Protein AF-0000000087426759 (afdb_homodimer)

Organism: Persicimonas caeni (NCBI:txid2292766)

Foldseek 3Di:
DVVVVVVVVVVVVVVVCLVCLLLVLLCVLLVLLVCLLDPVSLVQCLLLQCQDPVRNCVVVVDPSSGVSNVSSVLSNLLSVLSNLLVCCLVPLVSLVSNLVSLVVLLVVLVSLLSSLVRPQQFDVVVPGPPHGDVPPGVVSVCSVVSNVSSVVSNVSSVVSND/DVVVVVVVVVVVVVVVCLVCLLLVLLCVLLVLLVCLLDPVSLVQCLQLQCQDPVRNCVVVVDPSSGVSNVSSVLSNLLSVLSNLLVCLLVPLVSLVSNLVSLVVLLVVLVSLLSSLVRPQQFDVVVPGPPHGDVPPGVVSVCSVVSNVSSVVSNVSSVVSND

pLDDT: mean 93.49, std 9.06, range [39.78, 98.88]

Secondary structure (DSSP, 8-state):
-HHHHHHHHHHHHHHHHHHHHHHHHHHHHHHHHHHTTSHHHHHHHHHHHHT-TTTGGGGGTS-HHHHHHHHHHHHHHHHHHHHHGGGTTT-HHHHHHHHHHHHHHHHHHHHHHHHHHHS--B-GGGTSTTPBPIIIIIHHHTHHHHHHHHHHHHHHHHHHT-/-HHHHHHHHHHHHHHHHHHHHHHHHHHHHHHHHHHTTSHHHHHHHHHHHHT-TTTGGGGGTS-HHHHHHHHHHHHHHHHHHHHHGGGTTT-HHHHHHHHHHHHHHHHHHHHHHHHHHHS--B-GGGTSTTPBPIIIIIHHHTHHHHHHHHHHHHHHHHHHT-

Structure (mmCIF, N/CA/C/O backbone):
data_AF-0000000087426759-model_v1
#
loop_
_entity.id
_entity.type
_entity.pdbx_description
1 polymer 'DUF417 family protein'
#
loop_
_atom_site.group_PDB
_atom_site.id
_atom_site.type_symbol
_atom_site.label_atom_id
_atom_site.label_alt_id
_atom_site.label_comp_id
_atom_site.label_asym_id
_atom_site.label_entity_id
_atom_site.label_seq_id
_atom_site.pdbx_PDB_ins_code
_atom_site.Cartn_x
_atom_site.Cartn_y
_atom_site.Cartn_z
_atom_site.occupancy
_atom_site.B_iso_or_equiv
_atom_site.auth_seq_id
_atom_site.auth_comp_id
_atom_site.auth_asym_id
_atom_site.auth_atom_id
_atom_site.pdbx_PDB_model_num
ATOM 1 N N . MET A 1 1 ? -20.516 15.25 25.547 1 39.78 1 MET A N 1
ATOM 2 C CA . MET A 1 1 ? -19.781 14.023 25.859 1 39.78 1 MET A CA 1
ATOM 3 C C . MET A 1 1 ? -19.406 13.281 24.578 1 39.78 1 MET A C 1
ATOM 5 O O . MET A 1 1 ? -18.266 12.836 24.422 1 39.78 1 MET A O 1
ATOM 9 N N . ALA A 1 2 ? -20.406 13.281 23.688 1 51.09 2 ALA A N 1
ATOM 10 C CA . ALA A 1 2 ? -20.297 12.625 22.391 1 51.09 2 ALA A CA 1
ATOM 11 C C . ALA A 1 2 ? -19.25 13.328 21.516 1 51.09 2 ALA A C 1
ATOM 13 O O . ALA A 1 2 ? -18.453 12.664 20.844 1 51.09 2 ALA A O 1
ATOM 14 N N . LEU A 1 3 ? -19.25 14.711 21.609 1 49.38 3 LEU A N 1
ATOM 15 C CA . LEU A 1 3 ? -18.344 15.547 20.844 1 49.38 3 LEU A CA 1
ATOM 16 C C . LEU A 1 3 ? -16.906 15.359 21.312 1 49.38 3 LEU A C 1
ATOM 18 O O . LEU A 1 3 ? -15.977 15.281 20.5 1 49.38 3 LEU A O 1
ATOM 22 N N . LEU A 1 4 ? -16.703 15.43 22.688 1 52.53 4 LEU A N 1
ATOM 23 C CA . LEU A 1 4 ? -15.391 15.227 23.297 1 52.53 4 LEU A CA 1
ATOM 24 C C . LEU A 1 4 ? -14.789 13.891 22.859 1 52.53 4 LEU A C 1
ATOM 26 O O . LEU A 1 4 ? -13.586 13.797 22.625 1 52.53 4 LEU A O 1
ATOM 30 N N . ASN A 1 5 ? -15.711 13.039 22.562 1 73.38 5 ASN A N 1
ATOM 31 C CA . ASN A 1 5 ? -15.312 11.688 22.172 1 73.38 5 ASN A CA 1
ATOM 32 C C . ASN A 1 5 ? -14.844 11.641 20.719 1 73.38 5 ASN A C 1
ATOM 34 O O . ASN A 1 5 ? -13.852 10.977 20.406 1 73.38 5 ASN A O 1
ATOM 38 N N . TYR A 1 6 ? -15.305 12.766 20.078 1 78.69 6 TYR A N 1
ATOM 39 C CA . TYR A 1 6 ? -14.961 12.805 18.672 1 78.69 6 TYR A CA 1
ATOM 40 C C . TYR A 1 6 ? -13.578 13.406 18.469 1 78.69 6 TYR A C 1
ATOM 42 O O . TYR A 1 6 ? -12.789 12.906 17.656 1 78.69 6 TYR A O 1
ATOM 50 N N . HIS A 1 7 ? -13.281 14.461 19.297 1 85.44 7 HIS A N 1
ATOM 51 C CA . HIS A 1 7 ? -11.992 15.141 19.172 1 85.44 7 HIS A CA 1
ATOM 52 C C . HIS A 1 7 ? -10.852 14.25 19.641 1 85.44 7 HIS A C 1
ATOM 54 O O . HIS A 1 7 ? -9.789 14.219 19.031 1 85.44 7 HIS A O 1
ATOM 60 N N . THR A 1 8 ? -11.133 13.547 20.719 1 90.56 8 THR A N 1
ATOM 61 C CA . THR A 1 8 ? -10.117 12.641 21.25 1 90.56 8 THR A CA 1
ATOM 62 C C . THR A 1 8 ? -9.867 11.484 20.281 1 90.56 8 THR A C 1
ATOM 64 O O . THR A 1 8 ? -8.719 11.102 20.047 1 90.56 8 THR A O 1
ATOM 67 N N . LEU A 1 9 ? -10.953 10.945 19.75 1 91.31 9 LEU A N 1
ATOM 68 C CA . LEU A 1 9 ? -10.844 9.852 18.781 1 91.31 9 LEU A CA 1
ATOM 69 C C . LEU A 1 9 ? -10.062 10.305 17.547 1 91.31 9 LEU A C 1
ATOM 71 O O . LEU A 1 9 ? -9.172 9.594 17.078 1 91.31 9 LEU A O 1
ATOM 75 N N . ARG A 1 10 ? -10.352 11.469 17.078 1 92.25 10 ARG A N 1
ATOM 76 C CA . ARG A 1 10 ? -9.672 11.992 15.898 1 92.25 10 ARG A CA 1
ATOM 77 C C . ARG A 1 10 ? -8.18 12.172 16.172 1 92.25 10 ARG A C 1
ATOM 79 O O . ARG A 1 10 ? -7.348 11.812 15.336 1 92.25 10 ARG A O 1
ATOM 86 N N . ARG A 1 11 ? -7.875 12.734 17.344 1 93.38 11 ARG A N 1
ATOM 87 C CA . ARG A 1 11 ? -6.477 12.953 17.703 1 93.38 11 ARG A CA 1
ATOM 88 C C . ARG A 1 11 ? -5.711 11.633 17.75 1 93.38 11 ARG A C 1
ATOM 90 O O . ARG A 1 11 ? -4.582 11.547 17.266 1 93.38 11 ARG A O 1
ATOM 97 N N . ARG A 1 12 ? -6.352 10.688 18.328 1 95.06 12 ARG A N 1
ATOM 98 C CA . ARG A 1 12 ? -5.727 9.375 18.406 1 95.06 12 ARG A CA 1
ATOM 99 C C . ARG A 1 12 ? -5.52 8.773 17.031 1 95.06 12 ARG A C 1
ATOM 101 O O . ARG A 1 12 ? -4.488 8.156 16.766 1 95.06 12 ARG A O 1
ATOM 108 N N . LEU A 1 13 ? -6.488 8.953 16.125 1 96.38 13 LEU A N 1
ATOM 109 C CA . LEU A 1 13 ? -6.398 8.438 14.766 1 96.38 13 LEU A CA 1
ATOM 110 C C . LEU A 1 13 ? -5.285 9.141 14 1 96.38 13 LEU A C 1
ATOM 112 O O . LEU A 1 13 ? -4.547 8.5 13.242 1 96.38 13 LEU A O 1
ATOM 116 N N . VAL A 1 14 ? -5.156 10.398 14.258 1 94.38 14 VAL A N 1
ATOM 117 C CA . VAL A 1 14 ? -4.125 11.172 13.578 1 94.38 14 VAL A CA 1
ATOM 118 C C . VAL A 1 14 ? -2.742 10.688 14 1 94.38 14 VAL A C 1
ATOM 120 O O . VAL A 1 14 ? -1.881 10.43 13.156 1 94.38 14 VAL A O 1
ATOM 123 N N . VAL A 1 15 ? -2.568 10.492 15.281 1 94.88 15 VAL A N 1
ATOM 124 C CA . VAL A 1 15 ? -1.279 10.062 15.805 1 94.88 15 VAL A CA 1
ATOM 125 C C . VAL A 1 15 ? -0.97 8.648 15.305 1 94.88 15 VAL A C 1
ATOM 127 O O . VAL A 1 15 ? 0.134 8.383 14.82 1 94.88 15 VAL A O 1
ATOM 130 N N . ALA A 1 16 ? -1.944 7.801 15.336 1 97.31 16 ALA A N 1
ATOM 131 C CA . ALA A 1 16 ? -1.766 6.426 14.867 1 97.31 16 ALA A CA 1
ATOM 132 C C . ALA A 1 16 ? -1.438 6.391 13.383 1 97.31 16 ALA A C 1
ATOM 134 O O . ALA A 1 16 ? -0.562 5.637 12.945 1 97.31 16 ALA A O 1
ATOM 135 N N . SER A 1 17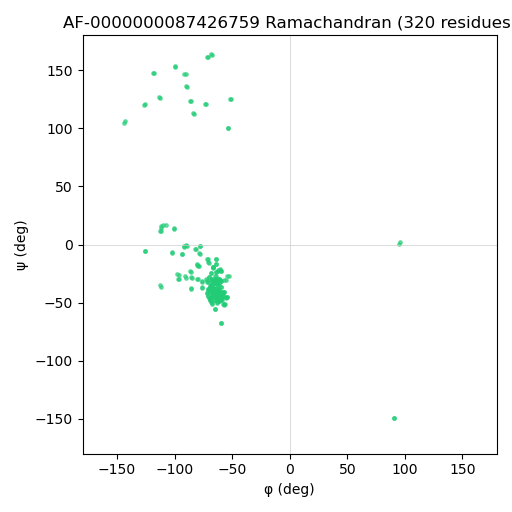 ? -2.174 7.195 12.609 1 97.12 17 SER A N 1
ATOM 136 C CA . SER A 1 17 ? -1.937 7.199 11.172 1 97.12 17 SER A CA 1
ATOM 137 C C . SER A 1 17 ? -0.522 7.668 10.852 1 97.12 17 SER A C 1
ATOM 139 O O . SER A 1 17 ? 0.134 7.109 9.969 1 97.12 17 SER A O 1
ATOM 141 N N . LYS A 1 18 ? -0.032 8.672 11.594 1 94.94 18 LYS A N 1
ATOM 142 C CA . LYS A 1 18 ? 1.315 9.188 11.367 1 94.94 18 LYS A CA 1
ATOM 143 C C . LYS A 1 18 ? 2.365 8.102 11.609 1 94.94 18 LYS A C 1
ATOM 145 O O . LYS A 1 18 ? 3.266 7.91 10.797 1 94.94 18 LYS A O 1
ATOM 150 N N . VAL A 1 19 ? 2.209 7.391 12.688 1 97.25 19 VAL A N 1
ATOM 151 C CA . VAL A 1 19 ? 3.176 6.371 13.086 1 97.25 19 VAL A CA 1
ATOM 152 C C . VAL A 1 19 ? 3.109 5.191 12.109 1 97.25 19 VAL A C 1
ATOM 154 O O . VAL A 1 19 ? 4.137 4.75 11.594 1 97.25 19 VAL A O 1
ATOM 157 N N . VAL A 1 20 ? 1.936 4.754 11.797 1 98.44 20 VAL A N 1
ATOM 158 C CA . VAL A 1 20 ? 1.755 3.564 10.969 1 98.44 20 VAL A CA 1
ATOM 159 C C . VAL A 1 20 ? 2.186 3.865 9.531 1 98.44 20 VAL A C 1
ATOM 161 O O . VAL A 1 20 ? 2.824 3.033 8.883 1 98.44 20 VAL A O 1
ATOM 164 N N . MET A 1 21 ? 1.905 5.023 9.062 1 97.81 21 MET A N 1
ATOM 165 C CA . MET A 1 21 ? 2.273 5.359 7.691 1 97.81 21 MET A CA 1
ATOM 166 C C . MET A 1 21 ? 3.785 5.5 7.551 1 97.81 21 MET A C 1
ATOM 168 O O . MET A 1 21 ? 4.383 4.949 6.625 1 97.81 21 MET A O 1
ATOM 172 N N . ARG A 1 22 ? 4.387 6.234 8.516 1 97.81 22 ARG A N 1
ATOM 173 C CA . ARG A 1 22 ? 5.824 6.469 8.398 1 97.81 22 ARG A CA 1
ATOM 174 C C . ARG A 1 22 ? 6.605 5.172 8.586 1 97.81 22 ARG A C 1
ATOM 176 O O . ARG A 1 22 ? 7.426 4.812 7.738 1 97.81 22 ARG A O 1
ATOM 183 N N . PHE A 1 23 ? 6.34 4.449 9.609 1 98.62 23 PHE A N 1
ATOM 184 C CA . PHE A 1 23 ? 7.129 3.258 9.898 1 98.62 23 PHE A CA 1
ATOM 185 C C . PHE A 1 23 ? 6.676 2.086 9.039 1 98.62 23 PHE A C 1
ATOM 187 O O . PHE A 1 23 ? 7.469 1.189 8.734 1 98.62 23 PHE A O 1
ATOM 194 N N . GLY A 1 24 ? 5.348 2.09 8.68 1 98.81 24 GLY A N 1
ATOM 195 C CA . GLY A 1 24 ? 4.914 1.1 7.707 1 98.81 24 GLY A CA 1
ATOM 196 C C . GLY A 1 24 ? 5.602 1.244 6.363 1 98.81 24 GLY A C 1
ATOM 197 O O . GLY A 1 24 ? 6.055 0.255 5.781 1 98.81 24 GLY A O 1
ATOM 198 N N . LEU A 1 25 ? 5.641 2.467 5.887 1 98.81 25 LEU A N 1
ATOM 199 C CA . LEU A 1 25 ? 6.316 2.742 4.625 1 98.81 25 LEU A CA 1
ATOM 200 C C . LEU A 1 25 ? 7.793 2.365 4.703 1 98.81 25 LEU A C 1
ATOM 202 O O . LEU A 1 25 ? 8.32 1.716 3.797 1 98.81 25 LEU A O 1
ATOM 206 N N . ALA A 1 26 ? 8.43 2.752 5.789 1 98.88 26 ALA A N 1
ATOM 207 C CA . ALA A 1 26 ? 9.836 2.402 5.992 1 98.88 26 ALA A CA 1
ATOM 208 C C . ALA A 1 26 ? 10.031 0.89 6.02 1 98.88 26 ALA A C 1
ATOM 210 O O . ALA A 1 26 ? 10.938 0.361 5.379 1 98.88 26 ALA A O 1
ATOM 211 N N . LEU A 1 27 ? 9.172 0.228 6.715 1 98.75 27 LEU A N 1
ATOM 212 C CA . LEU A 1 27 ? 9.258 -1.223 6.84 1 98.75 27 LEU A CA 1
ATOM 213 C C . LEU A 1 27 ? 9.125 -1.896 5.48 1 98.75 27 LEU A C 1
ATOM 215 O O . LEU A 1 27 ? 9.906 -2.785 5.141 1 98.75 27 LEU A O 1
ATOM 219 N N . VAL A 1 28 ? 8.125 -1.488 4.703 1 98.81 28 VAL A N 1
ATOM 220 C CA . VAL A 1 28 ? 7.879 -2.062 3.383 1 98.81 28 VAL A CA 1
ATOM 221 C C . VAL A 1 28 ? 9.102 -1.861 2.494 1 98.81 28 VAL A C 1
ATOM 223 O O . VAL A 1 28 ? 9.578 -2.803 1.851 1 98.81 28 VAL A O 1
ATOM 226 N N . LEU A 1 29 ? 9.625 -0.679 2.527 1 98.88 29 LEU A N 1
ATOM 227 C CA . LEU A 1 29 ? 10.758 -0.352 1.671 1 98.88 29 LEU A CA 1
ATOM 228 C C . LEU A 1 29 ? 11.992 -1.142 2.082 1 98.88 29 LEU A C 1
ATOM 230 O O . LEU A 1 29 ? 12.68 -1.714 1.234 1 98.88 29 LEU A O 1
ATOM 234 N N . ILE A 1 30 ? 12.258 -1.241 3.355 1 98.81 30 ILE A N 1
ATOM 235 C CA . ILE A 1 30 ? 13.469 -1.891 3.85 1 98.81 30 ILE A CA 1
ATOM 236 C C . ILE A 1 30 ? 13.375 -3.398 3.629 1 98.81 30 ILE A C 1
ATOM 238 O O . ILE A 1 30 ? 14.32 -4.023 3.143 1 98.81 30 ILE A O 1
ATOM 242 N N . TRP A 1 31 ? 12.234 -3.963 3.941 1 98.69 31 TRP A N 1
ATOM 243 C CA . TRP A 1 31 ? 12.078 -5.41 3.848 1 98.69 31 TRP A CA 1
ATOM 244 C C . TRP A 1 31 ? 12.086 -5.867 2.393 1 98.69 31 TRP A C 1
ATOM 246 O O . TRP A 1 31 ? 12.812 -6.801 2.033 1 98.69 31 TRP A O 1
ATOM 256 N N . ILE A 1 32 ? 11.336 -5.227 1.535 1 98.38 32 ILE A N 1
ATOM 257 C CA . ILE A 1 32 ? 11.305 -5.598 0.125 1 98.38 32 ILE A CA 1
ATOM 258 C C . ILE A 1 32 ? 12.648 -5.27 -0.522 1 98.38 32 ILE A C 1
ATOM 260 O O . ILE A 1 32 ? 13.125 -6.008 -1.39 1 98.38 32 ILE A O 1
ATOM 264 N N . GLY A 1 33 ? 13.258 -4.172 -0.069 1 98.62 33 GLY A N 1
ATOM 265 C CA . GLY A 1 33 ? 14.594 -3.865 -0.539 1 98.62 33 GLY A CA 1
ATOM 266 C C . GLY A 1 33 ? 15.609 -4.945 -0.208 1 98.62 33 GLY A C 1
ATOM 267 O O . GLY A 1 33 ? 16.469 -5.277 -1.031 1 98.62 33 GLY A O 1
ATOM 268 N N . ALA A 1 34 ? 15.547 -5.461 0.998 1 98.38 34 ALA A N 1
ATOM 269 C CA . ALA A 1 34 ? 16.453 -6.527 1.418 1 98.38 34 ALA A CA 1
ATOM 270 C C . ALA A 1 34 ? 16.266 -7.773 0.561 1 98.38 34 ALA A C 1
ATOM 272 O O . ALA A 1 34 ? 17.234 -8.484 0.263 1 98.38 34 ALA A O 1
ATOM 273 N N . MET A 1 35 ? 15.062 -8.008 0.146 1 98 35 MET A N 1
ATOM 274 C CA . MET A 1 35 ? 14.773 -9.18 -0.68 1 98 35 MET A CA 1
ATOM 275 C C . MET A 1 35 ? 15.453 -9.062 -2.039 1 98 35 MET A C 1
ATOM 277 O O . MET A 1 35 ? 15.633 -10.062 -2.732 1 98 35 MET A O 1
ATOM 281 N N . LYS A 1 36 ? 15.836 -7.844 -2.445 1 98.06 36 LYS A N 1
ATOM 282 C CA . LYS A 1 36 ? 16.344 -7.625 -3.797 1 98.06 36 LYS A CA 1
ATOM 283 C C . LYS A 1 36 ? 17.797 -8.086 -3.922 1 98.06 36 LYS A C 1
ATOM 285 O O . LYS A 1 36 ? 18.359 -8.07 -5.016 1 98.06 36 LYS A O 1
ATOM 290 N N . TYR A 1 37 ? 18.328 -8.57 -2.809 1 97.94 37 TYR A N 1
ATOM 291 C CA . TYR A 1 37 ? 19.672 -9.148 -2.85 1 97.94 37 TYR A CA 1
ATOM 292 C C . TYR A 1 37 ? 19.609 -10.641 -3.156 1 97.94 37 TYR A C 1
ATOM 294 O O . TYR A 1 37 ? 20.641 -11.305 -3.293 1 97.94 37 TYR A O 1
ATOM 302 N N . THR A 1 38 ? 18.391 -11.156 -3.328 1 97.31 38 THR A N 1
ATOM 303 C CA . THR A 1 38 ? 18.203 -12.57 -3.65 1 97.31 38 THR A CA 1
ATOM 304 C C . THR A 1 38 ? 17.953 -12.75 -5.145 1 97.31 38 THR A C 1
ATOM 306 O O . THR A 1 38 ? 17.359 -11.883 -5.793 1 97.31 38 THR A O 1
ATOM 309 N N . GLU A 1 39 ? 18.297 -13.906 -5.637 1 96.38 39 GLU A N 1
ATOM 310 C CA . GLU A 1 39 ? 18.016 -14.234 -7.031 1 96.38 39 GLU A CA 1
ATOM 311 C C . GLU A 1 39 ? 16.516 -14.344 -7.281 1 96.38 39 GLU A C 1
ATOM 313 O O . GLU A 1 39 ? 16.047 -14 -8.367 1 96.38 39 GLU A O 1
ATOM 318 N N . TYR A 1 40 ? 15.82 -14.734 -6.297 1 96 40 TYR A N 1
ATOM 319 C CA . TYR A 1 40 ? 14.367 -14.836 -6.355 1 96 40 TYR A CA 1
ATOM 320 C C . TYR A 1 40 ? 13.742 -13.492 -6.73 1 96 40 TYR A C 1
ATOM 322 O O . TYR A 1 40 ? 12.977 -13.406 -7.691 1 96 40 TYR A O 1
ATOM 330 N N . GLU A 1 41 ? 14.172 -12.492 -5.977 1 97.19 41 GLU A N 1
ATOM 331 C CA . GLU A 1 41 ? 13.594 -11.172 -6.211 1 97.19 41 GLU A CA 1
ATOM 332 C C . GLU A 1 41 ? 14.172 -10.531 -7.473 1 97.19 41 GLU A C 1
ATOM 334 O O . GLU A 1 41 ? 13.453 -9.883 -8.227 1 97.19 41 GLU A O 1
ATOM 339 N N . ALA A 1 42 ? 15.438 -10.742 -7.711 1 97.31 42 ALA A N 1
ATOM 340 C CA . ALA A 1 42 ? 16.078 -10.188 -8.906 1 97.31 42 ALA A CA 1
ATOM 341 C C . ALA A 1 42 ? 15.398 -10.703 -10.172 1 97.31 42 ALA A C 1
ATOM 343 O O . ALA A 1 42 ? 15.094 -9.922 -11.078 1 97.31 42 ALA A O 1
ATOM 344 N N . SER A 1 43 ? 15.148 -11.969 -10.195 1 96.69 43 SER A N 1
ATOM 345 C CA . SER A 1 43 ? 14.492 -12.57 -11.352 1 96.69 43 SER A CA 1
ATOM 346 C C . SER A 1 43 ? 13.047 -12.094 -11.477 1 96.69 43 SER A C 1
ATOM 348 O O . SER A 1 43 ? 12.516 -12 -12.586 1 96.69 43 SER A O 1
ATOM 350 N N . GLY A 1 44 ? 12.461 -11.789 -10.367 1 94.56 44 GLY A N 1
ATOM 351 C CA . GLY A 1 44 ? 11.078 -11.352 -10.352 1 94.56 44 GLY A CA 1
ATOM 352 C C . GLY A 1 44 ? 10.891 -9.961 -10.922 1 94.56 44 GLY A C 1
ATOM 353 O O . GLY A 1 44 ? 9.836 -9.656 -11.484 1 94.56 44 GLY A O 1
ATOM 354 N N . ILE A 1 45 ? 11.859 -9.117 -10.742 1 96 45 ILE A N 1
ATOM 355 C CA . ILE A 1 45 ? 11.656 -7.738 -11.18 1 96 45 ILE A CA 1
ATOM 356 C C . ILE A 1 45 ? 12.195 -7.566 -12.594 1 96 45 ILE A C 1
ATOM 358 O O . ILE A 1 45 ? 11.938 -6.551 -13.25 1 96 45 ILE A O 1
ATOM 362 N N . LYS A 1 46 ? 12.867 -8.555 -13.117 1 96.75 46 LYS A N 1
ATOM 363 C CA . LYS A 1 46 ? 13.516 -8.453 -14.422 1 96.75 46 LYS A CA 1
ATOM 364 C C . LYS A 1 46 ? 12.508 -8.102 -15.516 1 96.75 46 LYS A C 1
ATOM 366 O O . LYS A 1 46 ? 12.711 -7.16 -16.281 1 96.75 46 LYS A O 1
ATOM 371 N N . PRO A 1 47 ? 11.398 -8.828 -15.633 1 95.56 47 PRO A N 1
ATOM 372 C CA . PRO A 1 47 ? 10.469 -8.492 -16.719 1 95.56 47 PRO A CA 1
ATOM 373 C C . PRO A 1 47 ? 9.898 -7.086 -16.578 1 95.56 47 PRO A C 1
ATOM 375 O O . PRO A 1 47 ? 9.602 -6.441 -17.594 1 95.56 47 PRO A O 1
ATOM 378 N N . LEU A 1 48 ? 9.711 -6.582 -15.398 1 96.12 48 LEU A N 1
ATOM 379 C CA . LEU A 1 48 ? 9.211 -5.227 -15.203 1 96.12 48 LEU A CA 1
ATOM 380 C C . LEU A 1 48 ? 10.172 -4.199 -15.789 1 96.12 48 LEU A C 1
ATOM 382 O O . LEU A 1 48 ? 9.75 -3.299 -16.516 1 96.12 48 LEU A O 1
ATOM 386 N N . VAL A 1 49 ? 11.422 -4.387 -15.477 1 96.25 49 VAL A N 1
ATOM 387 C CA . VAL A 1 49 ? 12.453 -3.449 -15.914 1 96.25 49 VAL A CA 1
ATOM 388 C C . VAL A 1 49 ? 12.68 -3.594 -17.406 1 96.25 49 VAL A C 1
ATOM 390 O O . VAL A 1 49 ? 12.758 -2.598 -18.141 1 96.25 49 VAL A O 1
ATOM 393 N N . GLU A 1 50 ? 12.703 -4.855 -17.906 1 95.5 50 GLU A N 1
ATOM 394 C CA . GLU A 1 50 ? 12.984 -5.133 -19.312 1 95.5 50 GLU A CA 1
ATOM 395 C C . GLU A 1 50 ? 11.898 -4.555 -20.219 1 95.5 50 GLU A C 1
ATOM 397 O O . GLU A 1 50 ? 12.188 -4.113 -21.328 1 95.5 50 GLU A O 1
ATOM 402 N N . ASN A 1 51 ? 10.695 -4.516 -19.766 1 95.12 51 ASN A N 1
ATOM 403 C CA . ASN A 1 51 ? 9.578 -4.062 -20.578 1 95.12 51 ASN A CA 1
ATOM 404 C C . ASN A 1 51 ? 9.328 -2.564 -20.406 1 95.12 51 ASN A C 1
ATOM 406 O O . ASN A 1 51 ? 8.461 -1.994 -21.078 1 95.12 51 ASN A O 1
ATOM 410 N N . SER A 1 52 ? 10.102 -1.949 -19.578 1 95.81 52 SER A N 1
ATOM 411 C CA . SER A 1 52 ? 9.914 -0.527 -19.312 1 95.81 52 SER A CA 1
ATOM 412 C C . SER A 1 52 ? 10.656 0.331 -20.328 1 95.81 52 SER A C 1
ATOM 414 O O . SER A 1 52 ? 11.867 0.197 -20.5 1 95.81 52 SER A O 1
ATOM 416 N N . PRO A 1 53 ? 9.953 1.24 -21.047 1 94.5 53 PRO A N 1
ATOM 417 C CA . PRO A 1 53 ? 10.672 2.154 -21.938 1 94.5 53 PRO A CA 1
ATOM 418 C C . PRO A 1 53 ? 11.633 3.072 -21.188 1 94.5 53 PRO A C 1
ATOM 420 O O . PRO A 1 53 ? 12.648 3.498 -21.734 1 94.5 53 PRO A O 1
ATOM 423 N N . LEU A 1 54 ? 11.398 3.264 -19.938 1 93.12 54 LEU A N 1
ATOM 424 C CA . LEU A 1 54 ? 12.195 4.176 -19.141 1 93.12 54 LEU A CA 1
ATOM 425 C C . LEU A 1 54 ? 13.43 3.477 -18.594 1 93.12 54 LEU A C 1
ATOM 427 O O . LEU A 1 54 ? 14.484 4.102 -18.422 1 93.12 54 LEU A O 1
ATOM 431 N N . MET A 1 55 ? 13.328 2.129 -18.391 1 95.5 55 MET A N 1
ATOM 432 C CA . MET A 1 55 ? 14.367 1.521 -17.562 1 95.5 55 MET A CA 1
ATOM 433 C C . MET A 1 55 ? 15.031 0.356 -18.297 1 95.5 55 MET A C 1
ATOM 435 O O . MET A 1 55 ? 16.031 -0.194 -17.812 1 95.5 55 MET A O 1
ATOM 439 N N . SER A 1 56 ? 14.594 -0.042 -19.438 1 95.19 56 SER A N 1
ATOM 440 C CA . SER A 1 56 ? 15.086 -1.234 -20.125 1 95.19 56 SER A CA 1
ATOM 441 C C . SER A 1 56 ? 16.578 -1.124 -20.422 1 95.19 56 SER A C 1
ATOM 443 O O . SER A 1 56 ? 17.297 -2.129 -20.438 1 95.19 56 SER A O 1
ATOM 445 N N . TRP A 1 57 ? 17.094 0.074 -20.641 1 96.56 57 TRP A N 1
ATOM 446 C CA . TRP A 1 57 ? 18.484 0.284 -21.016 1 96.56 57 TRP A CA 1
ATOM 447 C C . TRP A 1 57 ? 19.422 -0.009 -19.844 1 96.56 57 TRP A C 1
ATOM 449 O O . TRP A 1 57 ? 20.625 -0.154 -20.016 1 96.56 57 TRP A O 1
ATOM 459 N N . LEU A 1 58 ? 18.875 -0.09 -18.625 1 96.5 58 LEU A N 1
ATOM 460 C CA . LEU A 1 58 ? 19.703 -0.335 -17.438 1 96.5 58 LEU A CA 1
ATOM 461 C C . LEU A 1 58 ? 20.344 -1.712 -17.5 1 96.5 58 LEU A C 1
ATOM 463 O O . LEU A 1 58 ? 21.438 -1.909 -16.969 1 96.5 58 LEU A O 1
ATOM 467 N N . TYR A 1 59 ? 19.703 -2.648 -18.203 1 95.88 59 TYR A N 1
ATOM 468 C CA . TYR A 1 59 ? 20.25 -4 -18.297 1 95.88 59 TYR A CA 1
ATOM 469 C C . TYR A 1 59 ? 21.344 -4.09 -19.359 1 95.88 59 TYR A C 1
ATOM 471 O O . TYR A 1 59 ? 22 -5.117 -19.484 1 95.88 59 TYR A O 1
ATOM 479 N N . ASP A 1 60 ? 21.562 -2.998 -20.062 1 97 60 ASP A N 1
ATOM 480 C CA . ASP A 1 60 ? 22.734 -2.896 -20.922 1 97 60 ASP A CA 1
ATOM 481 C C . ASP A 1 60 ? 23.984 -2.541 -20.125 1 97 60 ASP A C 1
ATOM 483 O O . ASP A 1 60 ? 25.109 -2.729 -20.594 1 97 60 ASP A O 1
ATOM 487 N N . ILE A 1 61 ? 23.797 -2.041 -18.922 1 97.38 61 ILE A N 1
ATOM 488 C CA . ILE A 1 61 ? 24.875 -1.536 -18.094 1 97.38 61 ILE A CA 1
ATOM 489 C C . ILE A 1 61 ? 25.078 -2.449 -16.891 1 97.38 61 ILE A C 1
ATOM 491 O O . ILE A 1 61 ? 26.203 -2.678 -16.438 1 97.38 61 ILE A O 1
ATOM 495 N N . PHE A 1 62 ? 23.969 -2.984 -16.359 1 97.88 62 PHE A N 1
ATOM 496 C CA . PHE A 1 62 ? 23.984 -3.777 -15.141 1 97.88 62 PHE A CA 1
ATOM 497 C C . PHE A 1 62 ? 23.516 -5.199 -15.406 1 97.88 62 PHE A C 1
ATOM 499 O O . PHE A 1 62 ? 22.656 -5.426 -16.266 1 97.88 62 PHE A O 1
ATOM 506 N N . SER A 1 63 ? 24.078 -6.109 -14.656 1 97.94 63 SER A N 1
ATOM 507 C CA . SER A 1 63 ? 23.469 -7.43 -14.609 1 97.94 63 SER A CA 1
ATOM 508 C C . SER A 1 63 ? 22.125 -7.383 -13.891 1 97.94 63 SER A C 1
ATOM 510 O O . SER A 1 63 ? 21.812 -6.41 -13.195 1 97.94 63 SER A O 1
ATOM 512 N N . VAL A 1 64 ? 21.391 -8.383 -14.078 1 97.94 64 VAL A N 1
ATOM 513 C CA . VAL A 1 64 ? 20.078 -8.469 -13.438 1 97.94 64 VAL A CA 1
ATOM 514 C C . VAL A 1 64 ? 20.25 -8.414 -11.922 1 97.94 64 VAL A C 1
ATOM 516 O O . VAL A 1 64 ? 19.578 -7.629 -11.25 1 97.94 64 VAL A O 1
ATOM 519 N N . SER A 1 65 ? 21.156 -9.18 -11.391 1 98.06 65 SER A N 1
ATOM 520 C CA . SER A 1 65 ? 21.391 -9.195 -9.953 1 98.06 65 SER A CA 1
ATOM 521 C C . SER A 1 65 ? 21.984 -7.883 -9.469 1 98.06 65 SER A C 1
ATOM 523 O O . SER A 1 65 ? 21.688 -7.418 -8.367 1 98.06 65 SER A O 1
ATOM 525 N N . GLY A 1 66 ? 22.844 -7.371 -10.258 1 98.12 66 GLY A N 1
ATOM 526 C CA . GLY A 1 66 ? 23.469 -6.109 -9.898 1 98.12 66 GLY A CA 1
ATOM 527 C C . GLY A 1 66 ? 22.484 -4.961 -9.797 1 98.12 66 GLY A C 1
ATOM 528 O O . GLY A 1 66 ? 22.516 -4.188 -8.836 1 98.12 66 GLY A O 1
ATOM 529 N N . PHE A 1 67 ? 21.703 -4.848 -10.812 1 98.19 67 PHE A N 1
ATOM 530 C CA . PHE A 1 67 ? 20.688 -3.799 -10.789 1 98.19 67 PHE A CA 1
ATOM 531 C C . PHE A 1 67 ? 19.734 -3.988 -9.617 1 98.19 67 PHE A C 1
ATOM 533 O O . PHE A 1 67 ? 19.391 -3.025 -8.93 1 98.19 67 PHE A O 1
ATOM 540 N N . ALA A 1 68 ? 19.297 -5.203 -9.375 1 98.25 68 ALA A N 1
ATOM 541 C CA . ALA A 1 68 ? 18.406 -5.488 -8.25 1 98.25 68 ALA A CA 1
ATOM 542 C C . ALA A 1 68 ? 19.047 -5.078 -6.93 1 98.25 68 ALA A C 1
ATOM 544 O O . ALA A 1 68 ? 18.391 -4.48 -6.074 1 98.25 68 ALA A O 1
ATOM 545 N N . ALA A 1 69 ? 20.297 -5.371 -6.758 1 98.44 69 ALA A N 1
ATOM 546 C CA . ALA A 1 69 ? 21.016 -5.02 -5.535 1 98.44 69 ALA A CA 1
ATOM 547 C C . ALA A 1 69 ? 21.094 -3.504 -5.359 1 98.44 69 ALA A C 1
ATOM 549 O O . ALA A 1 69 ? 20.953 -2.996 -4.246 1 98.44 69 ALA A O 1
ATOM 550 N N . LEU A 1 70 ? 21.344 -2.838 -6.445 1 98.25 70 LEU A N 1
ATOM 551 C CA . LEU A 1 70 ? 21.375 -1.379 -6.402 1 98.25 70 LEU A CA 1
ATOM 552 C C . LEU A 1 70 ? 20.031 -0.816 -5.984 1 98.25 70 LEU A C 1
ATOM 554 O O . LEU A 1 70 ? 19.953 0.079 -5.141 1 98.25 70 LEU A O 1
ATOM 558 N N . LEU A 1 71 ? 19.031 -1.313 -6.629 1 98.25 71 LEU A N 1
ATOM 559 C CA . LEU A 1 71 ? 17.672 -0.898 -6.273 1 98.25 71 LEU A CA 1
ATOM 560 C C . LEU A 1 71 ? 17.375 -1.205 -4.809 1 98.25 71 LEU A C 1
ATOM 562 O O . LEU A 1 71 ? 16.75 -0.398 -4.113 1 98.25 71 LEU A O 1
ATOM 566 N N . GLY A 1 72 ? 17.734 -2.393 -4.359 1 98.62 72 GLY A N 1
ATOM 567 C CA . GLY A 1 72 ? 17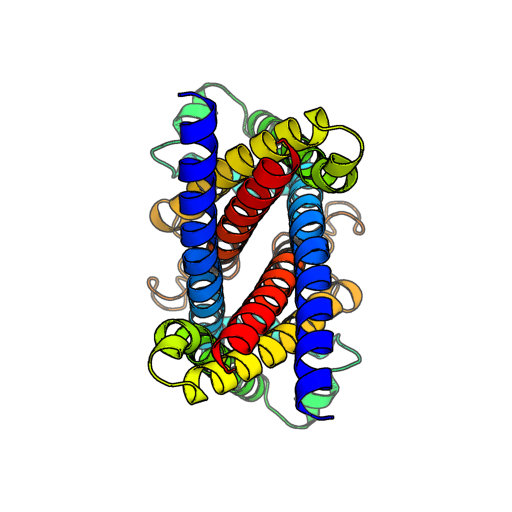.578 -2.75 -2.959 1 98.62 72 GLY A CA 1
ATOM 568 C C . GLY A 1 72 ? 18.266 -1.782 -2.018 1 98.62 72 GLY A C 1
ATOM 569 O O . GLY A 1 72 ? 17.688 -1.361 -1.016 1 98.62 72 GLY A O 1
ATOM 570 N N . ALA A 1 73 ? 19.5 -1.426 -2.336 1 98.69 73 ALA A N 1
ATOM 571 C CA . ALA A 1 73 ? 20.234 -0.459 -1.529 1 98.69 73 ALA A CA 1
ATOM 572 C C . ALA A 1 73 ? 19.516 0.883 -1.479 1 98.69 73 ALA A C 1
ATOM 574 O O . ALA A 1 73 ? 19.438 1.516 -0.423 1 98.69 73 ALA A O 1
ATOM 575 N N . PHE A 1 74 ? 19.047 1.274 -2.613 1 98.44 74 PHE A N 1
ATOM 576 C CA . PHE A 1 74 ? 18.297 2.521 -2.689 1 98.44 74 PHE A CA 1
ATOM 577 C C . PHE A 1 74 ? 17.047 2.461 -1.809 1 98.44 74 PHE A C 1
ATOM 579 O O . PHE A 1 74 ? 16.781 3.389 -1.042 1 98.44 74 PHE A O 1
ATOM 586 N N . GLU A 1 75 ? 16.344 1.37 -1.908 1 98.81 75 GLU A N 1
ATOM 587 C CA . GLU A 1 75 ? 15.109 1.221 -1.147 1 98.81 75 GLU A CA 1
ATOM 588 C C . GLU A 1 75 ? 15.383 1.198 0.353 1 98.81 75 GLU A C 1
ATOM 590 O O . GLU A 1 75 ? 14.695 1.869 1.125 1 98.81 75 GLU A O 1
ATOM 595 N N . ILE A 1 76 ? 16.344 0.482 0.752 1 98.88 76 ILE A N 1
ATOM 596 C CA . ILE A 1 76 ? 16.688 0.395 2.166 1 98.88 76 ILE A CA 1
ATOM 597 C C . ILE A 1 76 ? 17.094 1.772 2.682 1 98.88 76 ILE A C 1
ATOM 599 O O . ILE A 1 76 ? 16.641 2.209 3.738 1 98.88 76 ILE A O 1
ATOM 603 N N . THR A 1 77 ? 17.922 2.492 1.933 1 98.88 77 THR A N 1
ATOM 604 C CA . THR A 1 77 ? 18.375 3.826 2.318 1 98.88 77 THR A CA 1
ATOM 605 C C . THR A 1 77 ? 17.188 4.773 2.459 1 98.88 77 THR A C 1
ATOM 607 O O . THR A 1 77 ? 17.062 5.488 3.457 1 98.88 77 THR A O 1
ATOM 610 N N . ILE A 1 78 ? 16.297 4.703 1.497 1 98.81 78 ILE A N 1
ATOM 611 C CA . ILE A 1 78 ? 15.109 5.543 1.5 1 98.81 78 ILE A CA 1
ATOM 612 C C . ILE A 1 78 ? 14.266 5.23 2.73 1 98.81 78 ILE A C 1
ATOM 614 O O . ILE A 1 78 ? 13.812 6.141 3.432 1 98.81 78 ILE A O 1
ATOM 618 N N . GLY A 1 79 ? 14.039 3.926 2.998 1 98.88 79 GLY A N 1
ATOM 619 C CA . GLY A 1 79 ? 13.281 3.535 4.176 1 98.88 79 GLY A CA 1
ATOM 620 C C . GLY A 1 79 ? 13.875 4.059 5.469 1 98.88 79 GLY A C 1
ATOM 621 O O . GLY A 1 79 ? 13.148 4.562 6.328 1 98.88 79 GLY A O 1
ATOM 622 N N . VAL A 1 80 ? 15.148 4.02 5.594 1 98.62 80 VAL A N 1
ATOM 623 C CA . VAL A 1 80 ? 15.844 4.496 6.785 1 98.62 80 VAL A CA 1
ATOM 624 C C . VAL A 1 80 ? 15.688 6.008 6.906 1 98.62 80 VAL A C 1
ATOM 626 O O . VAL A 1 80 ? 15.391 6.523 7.988 1 98.62 80 VAL A O 1
ATOM 629 N N . LEU A 1 81 ? 15.836 6.75 5.836 1 98.44 81 LEU A N 1
ATOM 630 C CA . LEU A 1 81 ? 15.695 8.203 5.848 1 98.44 81 LEU A CA 1
ATOM 631 C C . LEU A 1 81 ? 14.289 8.609 6.281 1 98.44 81 LEU A C 1
ATOM 633 O O . LEU A 1 81 ? 14.125 9.547 7.066 1 98.44 81 LEU A O 1
ATOM 637 N N . ILE A 1 82 ? 13.344 7.887 5.793 1 98.44 82 ILE A N 1
ATOM 638 C CA . ILE A 1 82 ? 11.953 8.195 6.129 1 98.44 82 ILE A CA 1
ATOM 639 C C . ILE A 1 82 ? 11.719 7.934 7.617 1 98.44 82 ILE A C 1
ATOM 641 O O . ILE A 1 82 ? 11.102 8.75 8.305 1 98.44 82 ILE A O 1
ATOM 645 N N . ALA A 1 83 ? 12.25 6.824 8.125 1 97.62 83 ALA A N 1
ATOM 646 C CA . ALA A 1 83 ? 12.086 6.473 9.531 1 97.62 83 ALA A CA 1
ATOM 647 C C . ALA A 1 83 ? 12.727 7.52 10.438 1 97.62 83 ALA A C 1
ATOM 649 O O . ALA A 1 83 ? 12.234 7.785 11.539 1 97.62 83 ALA A O 1
ATOM 650 N N . LEU A 1 84 ? 13.75 8.141 9.969 1 95.19 84 LEU A N 1
ATOM 651 C CA . LEU A 1 84 ? 14.469 9.133 10.758 1 95.19 84 LEU A CA 1
ATOM 652 C C . LEU A 1 84 ? 13.602 10.359 11.016 1 95.19 84 LEU A C 1
ATOM 654 O O . LEU A 1 84 ? 13.875 11.141 11.938 1 95.19 84 LEU A O 1
ATOM 658 N N . GLY A 1 85 ? 12.625 10.523 10.242 1 91.69 85 GLY A N 1
ATOM 659 C CA . GLY A 1 85 ? 11.727 11.656 10.422 1 91.69 85 GLY A CA 1
ATOM 660 C C . GLY A 1 85 ? 11.039 11.664 11.773 1 91.69 85 GLY A C 1
ATOM 661 O O . GLY A 1 85 ? 10.602 12.719 12.242 1 91.69 85 GLY A O 1
ATOM 662 N N . PHE A 1 86 ? 10.969 10.516 12.375 1 87.62 86 PHE A N 1
ATOM 663 C CA . PHE A 1 86 ? 10.336 10.422 13.688 1 87.62 86 PHE A CA 1
ATOM 664 C C . PHE A 1 86 ? 11.086 11.258 14.711 1 87.62 86 PHE A C 1
ATOM 666 O O . PHE A 1 86 ? 10.477 11.797 15.641 1 87.62 86 PHE A O 1
ATOM 673 N N . ALA A 1 87 ? 12.383 11.422 14.555 1 86.81 87 ALA A N 1
ATOM 674 C CA . ALA A 1 87 ? 13.219 12.133 15.523 1 86.81 87 ALA A CA 1
ATOM 675 C C . ALA A 1 87 ? 13.5 13.562 15.055 1 86.81 87 ALA A C 1
ATOM 677 O O . ALA A 1 87 ? 14.398 14.219 15.578 1 86.81 87 ALA A O 1
ATOM 678 N N . ALA A 1 88 ? 12.781 13.984 14.109 1 83.94 88 ALA A N 1
ATOM 679 C CA . ALA A 1 88 ? 13.031 15.289 13.508 1 83.94 88 ALA A CA 1
ATOM 680 C C . ALA A 1 88 ? 12.812 16.406 14.523 1 83.94 88 ALA A C 1
ATOM 682 O O . ALA A 1 88 ? 13.438 17.469 14.445 1 83.94 88 ALA A O 1
ATOM 683 N N . GLY A 1 89 ? 11.93 16.188 15.453 1 77.19 89 GLY A N 1
ATOM 684 C CA . GLY A 1 89 ? 11.727 17.188 16.5 1 77.19 89 GLY A CA 1
ATOM 685 C C . GLY A 1 89 ? 12.969 17.453 17.328 1 77.19 89 GLY A C 1
ATOM 686 O O . GLY A 1 89 ? 13.156 18.562 17.828 1 77.19 89 GLY A O 1
ATOM 687 N N . ARG A 1 90 ? 13.906 16.547 17.344 1 84.06 90 ARG A N 1
ATOM 688 C CA . ARG A 1 90 ? 15.117 16.688 18.141 1 84.06 90 ARG A CA 1
ATOM 689 C C . ARG A 1 90 ? 16.266 17.234 17.297 1 84.06 90 ARG A C 1
ATOM 691 O O . ARG A 1 90 ? 17.109 17.984 17.797 1 84.06 90 ARG A O 1
ATOM 698 N N . LEU A 1 91 ? 16.25 16.953 16.078 1 88.56 91 LEU A N 1
ATOM 699 C CA . LEU A 1 91 ? 17.312 17.344 15.172 1 88.56 91 LEU A CA 1
ATOM 700 C C . LEU A 1 91 ? 16.75 17.703 13.805 1 88.56 91 LEU A C 1
ATOM 702 O O . LEU A 1 91 ? 16.453 16.828 12.992 1 88.56 91 LEU A O 1
ATOM 706 N N . PRO A 1 92 ? 16.703 18.953 13.562 1 85.56 92 PRO A N 1
ATOM 707 C CA . PRO A 1 92 ? 16.062 19.422 12.328 1 85.56 92 PRO A CA 1
ATOM 708 C C . PRO A 1 92 ? 16.672 18.781 11.078 1 85.56 92 PRO A C 1
ATOM 710 O O . PRO A 1 92 ? 15.977 18.625 10.07 1 85.56 92 PRO A O 1
ATOM 713 N N . VAL A 1 93 ? 17.891 18.438 11.062 1 90.81 93 VAL A N 1
ATOM 714 C CA . VAL A 1 93 ? 18.562 17.844 9.914 1 90.81 93 VAL A CA 1
ATOM 715 C C . VAL A 1 93 ? 17.906 16.516 9.57 1 90.81 93 VAL A C 1
ATOM 717 O O . VAL A 1 93 ? 17.844 16.125 8.398 1 90.81 93 VAL A O 1
ATOM 720 N N . LEU A 1 94 ? 17.375 15.875 10.547 1 92.56 94 LEU A N 1
ATOM 721 C CA . LEU A 1 94 ? 16.703 14.594 10.328 1 92.56 94 LEU A CA 1
ATOM 722 C C . LEU A 1 94 ? 15.398 14.781 9.57 1 92.56 94 LEU A C 1
ATOM 724 O O . LEU A 1 94 ? 14.977 13.898 8.82 1 92.56 94 LEU A O 1
ATOM 728 N N . GLY A 1 95 ? 14.828 15.953 9.758 1 92.56 95 GLY A N 1
ATOM 729 C CA . GLY A 1 95 ? 13.641 16.297 8.984 1 92.56 95 GLY A CA 1
ATOM 730 C C . GLY A 1 95 ? 13.93 16.5 7.508 1 92.56 95 GLY A C 1
ATOM 731 O O . GLY A 1 95 ? 13.172 16.031 6.656 1 92.56 95 GLY A O 1
ATOM 732 N N . LYS A 1 96 ? 15.023 17.125 7.293 1 93.88 96 LYS A N 1
ATOM 733 C CA . LYS A 1 96 ? 15.422 17.359 5.91 1 93.88 96 LYS A CA 1
ATOM 734 C C . LYS A 1 96 ? 15.758 16.047 5.203 1 93.88 96 LYS A C 1
ATOM 736 O O . LYS A 1 96 ? 15.375 15.852 4.047 1 93.88 96 LYS A O 1
ATOM 741 N N . LEU A 1 97 ? 16.438 15.203 5.902 1 96.62 97 LEU A N 1
ATOM 742 C CA . LEU A 1 97 ? 16.797 13.906 5.348 1 96.62 97 LEU A CA 1
ATOM 743 C C . LEU A 1 97 ? 15.562 13.055 5.09 1 96.62 97 LEU A C 1
ATOM 745 O O . LEU A 1 97 ? 15.469 12.383 4.059 1 96.62 97 LEU A O 1
ATOM 749 N N . SER A 1 98 ? 14.664 13.102 6 1 97.06 98 SER A N 1
ATOM 750 C CA . SER A 1 98 ? 13.414 12.367 5.832 1 97.06 98 SER A CA 1
ATOM 751 C C . SER A 1 98 ? 12.609 12.898 4.652 1 97.06 98 SER A C 1
ATOM 753 O O . SER A 1 98 ? 12.008 12.125 3.906 1 97.06 98 SER A O 1
ATOM 755 N N . ALA A 1 99 ? 12.617 14.203 4.504 1 96.19 99 ALA A N 1
ATOM 756 C CA . ALA A 1 99 ? 11.938 14.797 3.357 1 96.19 99 ALA A CA 1
ATOM 757 C C . ALA A 1 99 ? 12.555 14.32 2.047 1 96.19 99 ALA A C 1
ATOM 759 O O . ALA A 1 99 ? 11.844 14.008 1.091 1 96.19 99 ALA A O 1
ATOM 760 N N . LEU A 1 100 ? 13.844 14.273 2.049 1 97.19 100 LEU A N 1
ATOM 761 C CA . LEU A 1 100 ? 14.539 13.773 0.868 1 97.19 100 LEU A CA 1
ATOM 762 C C . LEU A 1 100 ? 14.18 12.312 0.607 1 97.19 100 LEU A C 1
ATOM 764 O O . LEU A 1 100 ? 13.875 11.938 -0.527 1 97.19 100 LEU A O 1
ATOM 768 N N . GLY A 1 101 ? 14.211 11.5 1.638 1 98.44 101 GLY A N 1
ATOM 769 C CA . GLY A 1 101 ? 13.82 10.109 1.502 1 98.44 101 GLY A CA 1
ATOM 770 C C . GLY A 1 101 ? 12.398 9.938 0.999 1 98.44 101 GLY A C 1
ATOM 771 O O . GLY A 1 101 ? 12.133 9.102 0.131 1 98.44 101 GLY A O 1
ATOM 772 N N . SER A 1 102 ? 11.562 10.727 1.483 1 98.62 102 SER A N 1
ATOM 773 C CA . SER A 1 102 ? 10.156 10.656 1.077 1 98.62 102 SER A CA 1
ATOM 774 C C . SER A 1 102 ? 9.992 11.055 -0.385 1 98.62 102 SER A C 1
ATOM 776 O O . SER A 1 102 ? 9.211 10.438 -1.115 1 98.62 102 SER A O 1
ATOM 778 N N . ALA A 1 103 ? 10.688 12.078 -0.81 1 98.06 103 ALA A N 1
ATOM 779 C CA . ALA A 1 103 ? 10.641 12.5 -2.207 1 98.06 103 ALA A CA 1
ATOM 780 C C . ALA A 1 103 ? 11.156 11.398 -3.131 1 98.06 103 ALA A C 1
ATOM 782 O O . ALA A 1 103 ? 10.562 11.125 -4.172 1 98.06 103 ALA A O 1
ATOM 783 N N . LEU A 1 104 ? 12.227 10.805 -2.736 1 98.69 104 LEU A N 1
ATOM 784 C CA . LEU A 1 104 ? 12.805 9.719 -3.527 1 98.69 104 LEU A CA 1
ATOM 785 C C . LEU A 1 104 ? 11.867 8.516 -3.57 1 98.69 104 LEU A C 1
ATOM 787 O O . LEU A 1 104 ? 11.758 7.852 -4.602 1 98.69 104 LEU A O 1
ATOM 791 N N . ALA A 1 105 ? 11.227 8.266 -2.473 1 98.81 105 ALA A N 1
ATOM 792 C CA . ALA A 1 105 ? 10.219 7.211 -2.453 1 98.81 105 ALA A CA 1
ATOM 793 C C . ALA A 1 105 ? 9.094 7.508 -3.438 1 98.81 105 ALA A C 1
ATOM 795 O O . ALA A 1 105 ? 8.648 6.621 -4.172 1 98.81 105 ALA A O 1
ATOM 796 N N . GLY A 1 106 ? 8.625 8.75 -3.393 1 98.75 106 GLY A N 1
ATOM 797 C CA . GLY A 1 106 ? 7.602 9.141 -4.348 1 98.75 106 GLY A CA 1
ATOM 798 C C . GLY A 1 106 ? 8 8.883 -5.789 1 98.75 106 GLY A C 1
ATOM 799 O O . GLY A 1 106 ? 7.211 8.359 -6.574 1 98.75 106 GLY A O 1
ATOM 800 N N . LEU A 1 107 ? 9.195 9.242 -6.141 1 98.12 107 LEU A N 1
ATOM 801 C CA . LEU A 1 107 ? 9.703 9.016 -7.488 1 98.12 107 LEU A CA 1
ATOM 802 C C . LEU A 1 107 ? 9.781 7.523 -7.793 1 98.12 107 LEU A C 1
ATOM 804 O O . LEU A 1 107 ? 9.445 7.094 -8.898 1 98.12 107 LEU A O 1
ATOM 808 N N . MET A 1 108 ? 10.211 6.801 -6.855 1 98 108 MET A N 1
ATOM 809 C CA . MET A 1 108 ? 10.297 5.352 -7.02 1 98 108 MET A CA 1
ATOM 810 C C . MET A 1 108 ? 8.922 4.746 -7.266 1 98 108 MET A C 1
ATOM 812 O O . MET A 1 108 ? 8.758 3.912 -8.156 1 98 108 MET A O 1
ATOM 816 N N . PHE A 1 109 ? 7.949 5.164 -6.523 1 98.62 109 PHE A N 1
ATOM 817 C CA . PHE A 1 109 ? 6.613 4.59 -6.66 1 98.62 109 PHE A CA 1
ATOM 818 C C . PHE A 1 109 ? 5.961 5.039 -7.965 1 98.62 109 PHE A C 1
ATOM 820 O O . PHE A 1 109 ? 5.191 4.293 -8.57 1 98.62 109 PHE A O 1
ATOM 827 N N . LEU A 1 110 ? 6.289 6.262 -8.461 1 97.94 110 LEU A N 1
ATOM 828 C CA . LEU A 1 110 ? 5.863 6.637 -9.805 1 97.94 110 LEU A CA 1
ATOM 829 C C . LEU A 1 110 ? 6.449 5.688 -10.844 1 97.94 110 LEU A C 1
ATOM 831 O O . LEU A 1 110 ? 5.762 5.301 -11.789 1 97.94 110 LEU A O 1
ATOM 835 N N . GLY A 1 111 ? 7.68 5.363 -10.609 1 96.69 111 GLY A N 1
ATOM 836 C CA . GLY A 1 111 ? 8.305 4.383 -11.477 1 96.69 111 GLY A CA 1
ATOM 837 C C . GLY A 1 111 ? 7.625 3.025 -11.438 1 96.69 111 GLY A C 1
ATOM 838 O O . GLY A 1 111 ? 7.359 2.43 -12.484 1 96.69 111 GLY A O 1
ATOM 839 N N . THR A 1 112 ? 7.309 2.492 -10.234 1 97.12 112 THR A N 1
ATOM 840 C CA . THR A 1 112 ? 6.676 1.182 -10.133 1 97.12 112 THR A CA 1
ATOM 841 C C . THR A 1 112 ? 5.277 1.207 -10.742 1 97.12 112 THR A C 1
ATOM 843 O O . THR A 1 112 ? 4.867 0.252 -11.406 1 97.12 112 THR A O 1
ATOM 846 N N . LEU A 1 113 ? 4.598 2.277 -10.539 1 97.25 113 LEU A N 1
ATOM 847 C CA . LEU A 1 113 ? 3.26 2.41 -11.109 1 97.25 113 LEU A CA 1
ATOM 848 C C . LEU A 1 113 ? 3.322 2.441 -12.633 1 97.25 113 LEU A C 1
ATOM 850 O O . LEU A 1 113 ? 2.408 1.96 -13.312 1 97.25 113 LEU A O 1
ATOM 854 N N . SER A 1 114 ? 4.387 2.969 -13.18 1 96.5 114 SER A N 1
ATOM 855 C CA . SER A 1 114 ? 4.539 3.008 -14.633 1 96.5 114 SER A CA 1
ATOM 856 C C . SER A 1 114 ? 4.621 1.603 -15.219 1 96.5 114 SER A C 1
ATOM 858 O O . SER A 1 114 ? 4.32 1.396 -16.391 1 96.5 114 SER A O 1
ATOM 860 N N . PHE A 1 115 ? 5.043 0.638 -14.375 1 96.25 115 PHE A N 1
ATOM 861 C CA . PHE A 1 115 ? 5.188 -0.731 -14.859 1 96.25 115 PHE A CA 1
ATOM 862 C C . PHE A 1 115 ? 3.826 -1.341 -15.172 1 96.25 115 PHE A C 1
ATOM 864 O O . PHE A 1 115 ? 3.73 -2.293 -15.945 1 96.25 115 PHE A O 1
ATOM 871 N N . ILE A 1 116 ? 2.75 -0.846 -14.547 1 93.25 116 ILE A N 1
ATOM 872 C CA . ILE A 1 116 ? 1.412 -1.359 -14.82 1 93.25 116 ILE A CA 1
ATOM 873 C C . ILE A 1 116 ? 1.076 -1.163 -16.297 1 93.25 116 ILE A C 1
ATOM 875 O O . ILE A 1 116 ? 0.387 -1.989 -16.906 1 93.25 116 ILE A O 1
ATOM 879 N N . PHE A 1 117 ? 1.59 -0.151 -16.875 1 91.5 117 PHE A N 1
ATOM 880 C CA . PHE A 1 117 ? 1.3 0.179 -18.266 1 91.5 117 PHE A CA 1
ATOM 881 C C . PHE A 1 117 ? 2.299 -0.491 -19.203 1 91.5 117 PHE A C 1
ATOM 883 O O . PHE A 1 117 ? 1.967 -0.813 -20.344 1 91.5 117 PHE A O 1
ATOM 890 N N . SER A 1 118 ? 3.486 -0.706 -18.688 1 91.5 118 SER A N 1
ATOM 891 C CA . SER A 1 118 ? 4.543 -1.183 -19.578 1 91.5 118 SER A CA 1
ATOM 892 C C . SER A 1 118 ? 4.668 -2.701 -19.516 1 91.5 118 SER A C 1
ATOM 894 O O . SER A 1 118 ? 5.238 -3.318 -20.422 1 91.5 118 SER A O 1
ATOM 896 N N . THR A 1 119 ? 4.281 -3.271 -18.406 1 82.25 119 THR A N 1
ATOM 897 C CA . THR A 1 119 ? 4.383 -4.719 -18.25 1 82.25 119 THR A CA 1
ATOM 898 C C . THR A 1 119 ? 2.998 -5.352 -18.172 1 82.25 119 THR A C 1
ATOM 900 O O . THR A 1 119 ? 2.135 -4.875 -17.438 1 82.25 119 THR A O 1
ATOM 903 N N . PRO A 1 120 ? 2.852 -6.246 -19 1 76.31 120 PRO A N 1
ATOM 904 C CA . PRO A 1 120 ? 1.567 -6.949 -18.922 1 76.31 120 PRO A CA 1
ATOM 905 C C . PRO A 1 120 ? 1.284 -7.488 -17.516 1 76.31 120 PRO A C 1
ATOM 907 O O . PRO A 1 120 ? 2.014 -8.352 -17.031 1 76.31 120 PRO A O 1
ATOM 910 N N . GLY A 1 121 ? 0.573 -6.977 -16.703 1 80.75 121 GLY A N 1
ATOM 911 C CA . GLY A 1 121 ? 0.127 -7.406 -15.383 1 80.75 121 GLY A CA 1
ATOM 912 C C . GLY A 1 121 ? -1.334 -7.816 -15.352 1 80.75 121 GLY A C 1
ATOM 913 O O . GLY A 1 121 ? -1.932 -7.926 -14.281 1 80.75 121 GLY A O 1
ATOM 914 N N . TRP A 1 122 ? -1.851 -8.055 -16.531 1 87.44 122 TRP A N 1
ATOM 915 C CA . TRP A 1 122 ? -3.236 -8.484 -16.688 1 87.44 122 TRP A CA 1
ATOM 916 C C . TRP A 1 122 ? -3.342 -10.008 -16.656 1 87.44 122 TRP A C 1
ATOM 918 O O . TRP A 1 122 ? -2.432 -10.711 -17.094 1 87.44 122 TRP A O 1
ATOM 928 N N . GLU A 1 123 ? -4.402 -10.406 -16.141 1 89.69 123 GLU A N 1
ATOM 929 C CA . GLU A 1 123 ? -4.582 -11.844 -16.016 1 89.69 123 GLU A CA 1
ATOM 930 C C . GLU A 1 123 ? -5.117 -12.453 -17.312 1 89.69 123 GLU A C 1
ATOM 932 O O . GLU A 1 123 ? -6.297 -12.297 -17.641 1 89.69 123 GLU A O 1
ATOM 937 N N . PRO A 1 124 ? -4.289 -13.266 -17.953 1 87.44 124 PRO A N 1
ATOM 938 C CA . PRO A 1 124 ? -4.703 -13.781 -19.266 1 87.44 124 PRO A CA 1
ATOM 939 C C . PRO A 1 124 ? -5.898 -14.727 -19.172 1 87.44 124 PRO A C 1
ATOM 941 O O . PRO A 1 124 ? -6.73 -14.758 -20.078 1 87.44 124 PRO A O 1
ATOM 944 N N . SER A 1 125 ? -5.949 -15.453 -18.125 1 90.31 125 SER A N 1
ATOM 945 C CA . SER A 1 125 ? -7.031 -16.422 -18 1 90.31 125 SER A CA 1
ATOM 946 C C . SER A 1 125 ? -8.391 -15.727 -17.922 1 90.31 125 SER A C 1
ATOM 948 O O . SER A 1 125 ? -9.43 -16.359 -18.094 1 90.31 125 SER A O 1
ATOM 950 N N . LEU A 1 126 ? -8.336 -14.398 -17.719 1 92.44 126 LEU A N 1
ATOM 951 C CA . LEU A 1 126 ? -9.578 -13.625 -17.625 1 92.44 126 LEU A CA 1
ATOM 952 C C . LEU A 1 126 ? -9.734 -12.695 -18.812 1 92.44 126 LEU A C 1
ATOM 954 O O . LEU A 1 126 ? -10.547 -11.766 -18.781 1 92.44 126 LEU A O 1
ATOM 958 N N . GLY A 1 127 ? -8.961 -12.836 -19.812 1 88.62 127 GLY A N 1
ATOM 959 C CA . GLY A 1 127 ? -9.078 -12.086 -21.047 1 88.62 127 GLY A CA 1
ATOM 960 C C . GLY A 1 127 ? -8.172 -10.867 -21.094 1 88.62 127 GLY A C 1
ATOM 961 O O . GLY A 1 127 ? -8.227 -10.078 -22.047 1 88.62 127 GLY A O 1
ATOM 962 N N . GLY A 1 128 ? -7.496 -10.766 -20.109 1 87.12 128 GLY A N 1
ATOM 963 C CA . GLY A 1 128 ? -6.586 -9.633 -20.094 1 87.12 128 GLY A CA 1
ATOM 964 C C . GLY A 1 128 ? -7.195 -8.383 -19.484 1 87.12 128 GLY A C 1
ATOM 965 O O . GLY A 1 128 ? -8.016 -8.469 -18.562 1 87.12 128 GLY A O 1
ATOM 966 N N . PHE A 1 129 ? -6.75 -7.293 -19.969 1 85.88 129 PHE A N 1
ATOM 967 C CA . PHE A 1 129 ? -7.25 -6.031 -19.453 1 85.88 129 PHE A CA 1
ATOM 968 C C . PHE A 1 129 ? -8.773 -6.008 -19.453 1 85.88 129 PHE A C 1
ATOM 970 O O . PHE A 1 129 ? -9.406 -6.422 -20.422 1 85.88 129 PHE A O 1
ATOM 977 N N . PRO A 1 130 ? -9.328 -5.707 -18.188 1 90.19 130 PRO A N 1
ATOM 978 C CA . PRO A 1 130 ? -8.797 -4.992 -17.031 1 90.19 130 PRO A CA 1
ATOM 979 C C . PRO A 1 130 ? -8.562 -5.906 -15.828 1 90.19 130 PRO A C 1
ATOM 981 O O . PRO A 1 130 ? -8.375 -5.426 -14.711 1 90.19 130 PRO A O 1
ATOM 984 N N . ALA A 1 131 ? -8.578 -7.164 -16.078 1 93.69 131 ALA A N 1
ATOM 985 C CA . ALA A 1 131 ? -8.367 -8.117 -14.984 1 93.69 131 ALA A CA 1
ATOM 986 C C . ALA A 1 131 ? -6.91 -8.125 -14.531 1 93.69 131 ALA A C 1
ATOM 988 O O . ALA A 1 131 ? -6.02 -8.492 -15.305 1 93.69 131 ALA A O 1
ATOM 989 N N . LEU A 1 132 ? -6.746 -7.812 -13.25 1 93.75 132 LEU A N 1
ATOM 990 C CA . LEU A 1 132 ? -5.398 -7.711 -12.711 1 93.75 132 LEU A CA 1
ATOM 991 C C . LEU A 1 132 ? -4.926 -9.055 -12.164 1 93.75 132 LEU A C 1
ATOM 993 O O . LEU A 1 132 ? -5.676 -9.75 -11.469 1 93.75 132 LEU A O 1
ATOM 997 N N . SER A 1 133 ? -3.672 -9.398 -12.484 1 94.56 133 SER A N 1
ATOM 998 C CA . SER A 1 133 ? -3.029 -10.477 -11.742 1 94.56 133 SER A CA 1
ATOM 999 C C . SER A 1 133 ? -2.682 -10.031 -10.32 1 94.56 133 SER A C 1
ATOM 1001 O O . SER A 1 133 ? -2.643 -8.836 -10.031 1 94.56 133 SER A O 1
ATOM 1003 N N . VAL A 1 134 ? -2.461 -10.992 -9.469 1 94.19 134 VAL A N 1
ATOM 1004 C CA . VAL A 1 134 ? -2.029 -10.656 -8.117 1 94.19 134 VAL A CA 1
ATOM 1005 C C . VAL A 1 134 ? -0.65 -10 -8.164 1 94.19 134 VAL A C 1
ATOM 1007 O O . VAL A 1 134 ? -0.469 -8.883 -7.668 1 94.19 134 VAL A O 1
ATOM 1010 N N . ALA A 1 135 ? 0.274 -10.711 -8.773 1 92.56 135 ALA A N 1
ATOM 1011 C CA . ALA A 1 135 ? 1.6 -10.188 -9.094 1 92.56 135 ALA A CA 1
ATOM 1012 C C . ALA A 1 135 ? 1.913 -10.375 -10.578 1 92.56 135 ALA A C 1
ATOM 1014 O O . ALA A 1 135 ? 1.772 -11.469 -11.117 1 92.56 135 ALA A O 1
ATOM 1015 N N . PRO A 1 136 ? 2.141 -9.258 -11.188 1 94.12 136 PRO A N 1
ATOM 1016 C CA . PRO A 1 136 ? 2.531 -7.973 -10.617 1 94.12 136 PRO A CA 1
ATOM 1017 C C . PRO A 1 136 ? 1.366 -6.988 -10.531 1 94.12 136 PRO A C 1
ATOM 1019 O O . PRO A 1 136 ? 1.499 -5.918 -9.93 1 94.12 136 PRO A O 1
ATOM 1022 N N . GLY A 1 137 ? 0.194 -7.277 -11.07 1 95.12 137 GLY A N 1
ATOM 1023 C CA . GLY A 1 137 ? -0.875 -6.312 -11.281 1 95.12 137 GLY A CA 1
ATOM 1024 C C . GLY A 1 137 ? -1.344 -5.656 -9.992 1 95.12 137 GLY A C 1
ATOM 1025 O O . GLY A 1 137 ? -1.075 -4.477 -9.766 1 95.12 137 GLY A O 1
ATOM 1026 N N . GLN A 1 138 ? -1.956 -6.414 -9.125 1 96.88 138 GLN A N 1
ATOM 1027 C CA . GLN A 1 138 ? -2.49 -5.902 -7.863 1 96.88 138 GLN A CA 1
ATOM 1028 C C . GLN A 1 138 ? -1.371 -5.434 -6.941 1 96.88 138 GLN A C 1
ATOM 1030 O O . GLN A 1 138 ? -1.53 -4.449 -6.211 1 96.88 138 GLN A O 1
ATOM 1035 N N . PHE A 1 139 ? -0.269 -6.086 -7.074 1 97.56 139 PHE A N 1
ATOM 1036 C CA . PHE A 1 139 ? 0.914 -5.734 -6.293 1 97.56 139 PHE A CA 1
ATOM 1037 C C . PHE A 1 139 ? 1.357 -4.309 -6.598 1 97.56 139 PHE A C 1
ATOM 1039 O O . PHE A 1 139 ? 1.601 -3.523 -5.68 1 97.56 139 PHE A O 1
ATOM 1046 N N . LEU A 1 140 ? 1.413 -3.982 -7.844 1 97.69 140 LEU A N 1
ATOM 1047 C CA . LEU A 1 140 ? 1.856 -2.662 -8.273 1 97.69 140 LEU A CA 1
ATOM 1048 C C . LEU A 1 140 ? 0.766 -1.621 -8.047 1 97.69 140 LEU A C 1
ATOM 1050 O O . LEU A 1 140 ? 1.061 -0.461 -7.746 1 97.69 140 LEU A O 1
ATOM 1054 N N . LEU A 1 141 ? -0.45 -2.035 -8.148 1 97.5 141 LEU A N 1
ATOM 1055 C CA . LEU A 1 141 ? -1.562 -1.113 -7.945 1 97.5 141 LEU A CA 1
ATOM 1056 C C . LEU A 1 141 ? -1.52 -0.518 -6.539 1 97.5 141 LEU A C 1
ATOM 1058 O O . LEU A 1 141 ? -1.793 0.671 -6.359 1 97.5 141 LEU A O 1
ATOM 1062 N N . LYS A 1 142 ? -1.112 -1.343 -5.605 1 98.56 142 LYS A N 1
ATOM 1063 C CA . LYS A 1 142 ? -1.075 -0.898 -4.215 1 98.56 142 LYS A CA 1
ATOM 1064 C C . LYS A 1 142 ? -0.067 0.232 -4.023 1 98.56 142 LYS A C 1
ATOM 1066 O O . LYS A 1 142 ? -0.146 0.984 -3.053 1 98.56 142 LYS A O 1
ATOM 1071 N N . ASP A 1 143 ? 0.815 0.372 -5.008 1 98.69 143 ASP A N 1
ATOM 1072 C CA . ASP A 1 143 ? 1.86 1.381 -4.867 1 98.69 143 ASP A CA 1
ATOM 1073 C C . ASP A 1 143 ? 1.287 2.789 -5 1 98.69 143 ASP A C 1
ATOM 1075 O O . ASP A 1 143 ? 1.947 3.77 -4.652 1 98.69 143 ASP A O 1
ATOM 1079 N N . ILE A 1 144 ? 0.069 2.916 -5.453 1 98.75 144 ILE A N 1
ATOM 1080 C CA . ILE A 1 144 ? -0.537 4.242 -5.504 1 98.75 144 ILE A CA 1
ATOM 1081 C C . ILE A 1 144 ? -0.733 4.773 -4.086 1 98.75 144 ILE A C 1
ATOM 1083 O O . ILE A 1 144 ? -0.573 5.969 -3.838 1 98.75 144 ILE A O 1
ATOM 1087 N N . VAL A 1 145 ? -1.116 3.877 -3.184 1 98.88 145 VAL A N 1
ATOM 1088 C CA . VAL A 1 145 ? -1.293 4.293 -1.796 1 98.88 145 VAL A CA 1
ATOM 1089 C C . VAL A 1 145 ? 0.067 4.578 -1.165 1 98.88 145 VAL A C 1
ATOM 1091 O O . VAL A 1 145 ? 0.21 5.52 -0.381 1 98.88 145 VAL A O 1
ATOM 1094 N N . LEU A 1 146 ? 1.053 3.75 -1.528 1 98.88 146 LEU A N 1
ATOM 1095 C CA . LEU A 1 146 ? 2.4 4.004 -1.027 1 98.88 146 LEU A CA 1
ATOM 1096 C C . LEU A 1 146 ? 2.928 5.34 -1.537 1 98.88 146 LEU A C 1
ATOM 1098 O O . LEU A 1 146 ? 3.641 6.047 -0.82 1 98.88 146 LEU A O 1
ATOM 1102 N N . LEU A 1 147 ? 2.549 5.664 -2.768 1 98.88 147 LEU A N 1
ATOM 1103 C CA . LEU A 1 147 ? 2.865 6.988 -3.293 1 98.88 147 LEU A CA 1
ATOM 1104 C C . LEU A 1 147 ? 2.219 8.078 -2.443 1 98.88 147 LEU A C 1
ATOM 1106 O O . LEU A 1 147 ? 2.881 9.047 -2.064 1 98.88 147 LEU A O 1
ATOM 1110 N N . GLY A 1 148 ? 0.988 7.91 -2.123 1 98.75 148 GLY A N 1
ATOM 1111 C CA . GLY A 1 148 ? 0.317 8.867 -1.257 1 98.75 148 GLY A CA 1
ATOM 1112 C C . GLY A 1 148 ? 0.983 9.016 0.098 1 98.75 148 GLY A C 1
ATOM 1113 O O . GLY A 1 148 ? 1.158 10.133 0.59 1 98.75 148 GLY A O 1
ATOM 1114 N N . ALA A 1 149 ? 1.349 7.902 0.653 1 98.69 149 ALA A N 1
ATOM 1115 C CA . ALA A 1 149 ? 2.029 7.91 1.945 1 98.69 149 ALA A CA 1
ATOM 1116 C C . ALA A 1 149 ? 3.365 8.641 1.857 1 98.69 149 ALA A C 1
ATOM 1118 O O . ALA A 1 149 ? 3.752 9.359 2.785 1 98.69 149 ALA A O 1
ATOM 1119 N N . SER A 1 150 ? 4.035 8.453 0.763 1 98.81 150 SER A N 1
ATOM 1120 C CA . SER A 1 150 ? 5.316 9.125 0.592 1 98.81 150 SER A CA 1
ATOM 1121 C C . SER A 1 150 ? 5.141 10.641 0.482 1 98.81 150 SER A C 1
ATOM 1123 O O . SER A 1 150 ? 5.953 11.406 1.006 1 98.81 150 SER A O 1
ATOM 1125 N N . LEU A 1 151 ? 4.148 11.062 -0.206 1 98.38 151 LEU A N 1
ATOM 1126 C CA . LEU A 1 151 ? 3.85 12.492 -0.288 1 98.38 151 LEU A CA 1
ATOM 1127 C C . LEU A 1 151 ? 3.492 13.055 1.084 1 98.38 151 LEU A C 1
ATOM 1129 O O . LEU A 1 151 ? 3.918 14.156 1.439 1 98.38 151 LEU A O 1
ATOM 1133 N N . TRP A 1 152 ? 2.77 12.305 1.819 1 97.38 152 TRP A N 1
ATOM 1134 C CA . TRP A 1 152 ? 2.381 12.727 3.16 1 97.38 152 TRP A CA 1
ATOM 1135 C C . TRP A 1 152 ? 3.6 12.852 4.066 1 97.38 152 TRP A C 1
ATOM 1137 O O . TRP A 1 152 ? 3.754 13.844 4.777 1 97.38 152 TRP A O 1
ATOM 1147 N N . THR A 1 153 ? 4.449 11.82 4.047 1 97.19 153 THR A N 1
ATOM 1148 C CA . THR A 1 153 ? 5.625 11.867 4.91 1 97.19 153 THR A CA 1
ATOM 1149 C C . THR A 1 153 ? 6.555 13.008 4.5 1 97.19 153 THR A C 1
ATOM 1151 O O . THR A 1 153 ? 7.227 13.602 5.344 1 97.19 153 THR A O 1
ATOM 1154 N N . ALA A 1 154 ? 6.598 13.305 3.209 1 96.81 154 ALA A N 1
ATOM 1155 C CA . ALA A 1 154 ? 7.379 14.445 2.746 1 96.81 154 ALA A CA 1
ATOM 1156 C C . ALA A 1 154 ? 6.848 15.75 3.342 1 96.81 154 ALA A C 1
ATOM 1158 O O . ALA A 1 154 ? 7.621 16.562 3.859 1 96.81 154 ALA A O 1
ATOM 1159 N N . ALA A 1 155 ? 5.574 15.922 3.311 1 95.06 155 ALA A N 1
ATOM 1160 C CA . ALA A 1 155 ? 4.953 17.125 3.85 1 95.06 155 ALA A CA 1
ATOM 1161 C C . ALA A 1 155 ? 5.172 17.234 5.355 1 95.06 155 ALA A C 1
ATOM 1163 O O . ALA A 1 155 ? 5.488 18.312 5.871 1 95.06 155 ALA A O 1
ATOM 1164 N N . ASP A 1 156 ? 5 16.078 5.988 1 93.75 156 ASP A N 1
ATOM 1165 C CA . ASP A 1 156 ? 5.188 16.031 7.438 1 93.75 156 ASP A CA 1
ATOM 1166 C C . ASP A 1 156 ? 6.625 16.375 7.816 1 93.75 156 ASP A C 1
ATOM 1168 O O . ASP A 1 156 ? 6.863 17.094 8.781 1 93.75 156 ASP A O 1
ATOM 1172 N N . SER A 1 157 ? 7.52 15.844 7.062 1 93.69 157 SER A N 1
ATOM 1173 C CA . SER A 1 157 ? 8.938 16.062 7.348 1 93.69 157 SER A CA 1
ATOM 1174 C C . SER A 1 157 ? 9.344 17.5 7.082 1 93.69 157 SER A C 1
ATOM 1176 O O . SER A 1 157 ? 10.195 18.047 7.789 1 93.69 157 SER A O 1
ATOM 1178 N N . LEU A 1 158 ? 8.789 18.109 6.09 1 90.81 158 LEU A N 1
ATOM 1179 C CA . LEU A 1 158 ? 9.078 19.5 5.793 1 90.81 158 LEU A CA 1
ATOM 1180 C C . LEU A 1 158 ? 8.562 20.422 6.902 1 90.81 158 LEU A C 1
ATOM 1182 O O . LEU A 1 158 ? 9.164 21.453 7.184 1 90.81 158 LEU A O 1
ATOM 1186 N N . GLU A 1 159 ? 7.488 19.969 7.52 1 87.19 159 GLU A N 1
ATOM 1187 C CA . GLU A 1 159 ? 6.969 20.734 8.648 1 87.19 159 GLU A CA 1
ATOM 1188 C C . GLU A 1 159 ? 7.93 20.688 9.836 1 87.19 159 GLU A C 1
ATOM 1190 O O . GLU A 1 159 ? 8.102 21.688 10.539 1 87.19 159 GLU A O 1
ATOM 1195 N N . MET A 1 160 ? 8.609 19.625 9.945 1 83.12 160 MET A N 1
ATOM 1196 C CA . MET A 1 160 ? 9.492 19.438 11.102 1 83.12 160 MET A CA 1
ATOM 1197 C C . MET A 1 160 ? 10.867 20.047 10.836 1 83.12 160 MET A C 1
ATOM 1199 O O . MET A 1 160 ? 11.648 20.25 11.766 1 83.12 160 MET A O 1
ATOM 1203 N N . ALA A 1 161 ? 11.219 20.203 9.602 1 76.69 161 ALA A N 1
ATOM 1204 C CA . ALA A 1 161 ? 12.523 20.734 9.227 1 76.69 161 ALA A CA 1
ATOM 1205 C C . ALA A 1 161 ? 12.57 22.25 9.375 1 76.69 161 ALA A C 1
ATOM 1207 O O . ALA A 1 161 ? 13.641 22.859 9.273 1 76.69 161 ALA A O 1
ATOM 1208 N N . ARG A 1 162 ? 11.453 22.812 9.633 1 69.62 162 ARG A N 1
ATOM 1209 C CA . ARG A 1 162 ? 11.461 24.25 9.82 1 69.62 162 ARG A CA 1
ATOM 1210 C C . ARG A 1 162 ? 11.977 24.625 11.203 1 69.62 162 ARG A C 1
ATOM 1212 O O . ARG A 1 162 ? 11.781 23.891 12.164 1 69.62 162 ARG A O 1
ATOM 1219 N N . MET B 1 1 ? 12.633 34 -0.006 1 40.28 1 MET B N 1
ATOM 1220 C CA . MET B 1 1 ? 12.211 33.406 -1.264 1 40.28 1 MET B CA 1
ATOM 1221 C C . MET B 1 1 ? 12.219 31.875 -1.16 1 40.28 1 MET B C 1
ATOM 1223 O O . MET B 1 1 ? 11.266 31.219 -1.575 1 40.28 1 MET B O 1
ATOM 1227 N N . ALA B 1 2 ? 13.328 31.406 -0.512 1 51.59 2 ALA B N 1
ATOM 1228 C CA . ALA B 1 2 ? 13.555 29.984 -0.291 1 51.59 2 ALA B CA 1
ATOM 1229 C C . ALA B 1 2 ? 12.5 29.406 0.644 1 51.59 2 ALA B C 1
ATOM 1231 O O . ALA B 1 2 ? 11.984 28.297 0.408 1 51.59 2 ALA B O 1
ATOM 1232 N N . LEU B 1 3 ? 12.117 30.234 1.693 1 49.94 3 LEU B N 1
ATOM 1233 C CA . LEU B 1 3 ? 11.125 29.844 2.693 1 49.94 3 LEU B CA 1
ATOM 1234 C C . LEU B 1 3 ? 9.734 29.75 2.078 1 49.94 3 LEU B C 1
ATOM 1236 O O . LEU B 1 3 ? 8.977 28.828 2.375 1 49.94 3 LEU B O 1
ATOM 1240 N N . LEU B 1 4 ? 9.336 30.859 1.314 1 52.72 4 LEU B N 1
ATOM 1241 C CA . LEU B 1 4 ? 8.055 30.906 0.618 1 52.72 4 LEU B CA 1
ATOM 1242 C C . LEU B 1 4 ? 7.871 29.672 -0.274 1 52.72 4 LEU B C 1
ATOM 1244 O O . LEU B 1 4 ? 6.77 29.141 -0.374 1 52.72 4 LEU B O 1
ATOM 1248 N N . ASN B 1 5 ? 9.008 29.203 -0.642 1 73.31 5 ASN B N 1
ATOM 1249 C CA . ASN B 1 5 ? 9.031 28.047 -1.547 1 73.31 5 ASN B CA 1
ATOM 1250 C C . ASN B 1 5 ? 8.781 26.75 -0.801 1 73.31 5 ASN B C 1
ATOM 1252 O O . ASN B 1 5 ? 8.047 25.875 -1.279 1 73.31 5 ASN B O 1
ATOM 1256 N N . TYR B 1 6 ? 9.016 26.969 0.544 1 78.69 6 TYR B N 1
ATOM 1257 C CA . TYR B 1 6 ? 8.859 25.766 1.36 1 78.69 6 TYR B CA 1
ATOM 1258 C C . TYR B 1 6 ? 7.406 25.578 1.771 1 78.69 6 TYR B C 1
ATOM 1260 O O . TYR B 1 6 ? 6.883 24.469 1.731 1 78.69 6 TYR B O 1
ATOM 1268 N N . HIS B 1 7 ? 6.742 26.75 2.07 1 85.56 7 HIS B N 1
ATOM 1269 C CA . HIS B 1 7 ? 5.355 26.688 2.514 1 85.56 7 HIS B CA 1
ATOM 1270 C C . HIS B 1 7 ? 4.426 26.297 1.371 1 85.56 7 HIS B C 1
ATOM 1272 O O . HIS B 1 7 ? 3.494 25.5 1.567 1 85.56 7 HIS B O 1
ATOM 1278 N N . THR B 1 8 ? 4.73 26.844 0.221 1 90.69 8 THR B N 1
ATOM 1279 C CA . THR B 1 8 ? 3.922 26.516 -0.948 1 90.69 8 THR B CA 1
ATOM 1280 C C . THR B 1 8 ? 4.109 25.062 -1.341 1 90.69 8 THR B C 1
ATOM 1282 O O . THR B 1 8 ? 3.143 24.359 -1.665 1 90.69 8 THR B O 1
ATOM 1285 N N . LEU B 1 9 ? 5.359 24.609 -1.31 1 91.44 9 LEU B N 1
ATOM 1286 C CA . LEU B 1 9 ? 5.66 23.219 -1.631 1 91.44 9 LEU B CA 1
ATOM 1287 C C . LEU B 1 9 ? 4.965 22.266 -0.657 1 91.44 9 LEU B C 1
ATOM 1289 O O . LEU B 1 9 ? 4.352 21.281 -1.072 1 91.44 9 LEU B O 1
ATOM 1293 N N . ARG B 1 10 ? 5.012 22.594 0.59 1 92.25 10 ARG B N 1
ATOM 1294 C CA . ARG B 1 10 ? 4.379 21.766 1.604 1 92.25 10 ARG B CA 1
ATOM 1295 C C . ARG B 1 10 ? 2.867 21.703 1.395 1 92.25 10 ARG B C 1
ATOM 1297 O O . ARG B 1 10 ? 2.271 20.625 1.475 1 92.25 10 ARG B O 1
ATOM 1304 N N . ARG B 1 11 ? 2.279 22.859 1.102 1 93.44 11 ARG B N 1
ATOM 1305 C CA . ARG B 1 11 ? 0.838 22.906 0.882 1 93.44 11 ARG B CA 1
ATOM 1306 C C . ARG B 1 11 ? 0.436 22.047 -0.308 1 93.44 11 ARG B C 1
ATOM 1308 O O . ARG B 1 11 ? -0.559 21.312 -0.247 1 93.44 11 ARG B O 1
ATOM 1315 N N . ARG B 1 12 ? 1.216 22.156 -1.312 1 95.12 12 ARG B N 1
ATOM 1316 C CA . ARG B 1 12 ? 0.942 21.359 -2.5 1 95.12 12 ARG B CA 1
ATOM 1317 C C . ARG B 1 12 ? 1.087 19.875 -2.199 1 95.12 12 ARG B C 1
ATOM 1319 O O . ARG B 1 12 ? 0.294 19.047 -2.678 1 95.12 12 ARG B O 1
ATOM 1326 N N . LEU B 1 13 ? 2.078 19.5 -1.396 1 96.38 13 LEU B N 1
ATOM 1327 C CA . LEU B 1 13 ? 2.303 18.109 -1.021 1 96.38 13 LEU B CA 1
ATOM 1328 C C . LEU B 1 13 ? 1.157 17.578 -0.161 1 96.38 13 LEU B C 1
ATOM 1330 O O . LEU B 1 13 ? 0.71 16.438 -0.339 1 96.38 13 LEU B O 1
ATOM 1334 N N . VAL B 1 14 ? 0.684 18.438 0.677 1 94.38 14 VAL B N 1
ATOM 1335 C CA . VAL B 1 14 ? -0.411 18.031 1.558 1 94.38 14 VAL B CA 1
ATOM 1336 C C . VAL B 1 14 ? -1.666 17.766 0.732 1 94.38 14 VAL B C 1
ATOM 1338 O O . VAL B 1 14 ? -2.314 16.734 0.899 1 94.38 14 VAL B O 1
ATOM 1341 N N . VAL B 1 15 ? -1.962 18.641 -0.183 1 94.81 15 VAL B N 1
ATOM 1342 C CA . VAL B 1 15 ? -3.154 18.5 -1.012 1 94.81 15 VAL B CA 1
ATOM 1343 C C . VAL B 1 15 ? -3.021 17.25 -1.892 1 94.81 15 VAL B C 1
ATOM 1345 O O . VAL B 1 15 ? -3.947 16.438 -1.973 1 94.81 15 VAL B O 1
ATOM 1348 N N . ALA B 1 16 ? -1.866 17.078 -2.461 1 97.31 16 ALA B N 1
ATOM 1349 C CA . ALA B 1 16 ? -1.624 15.906 -3.312 1 97.31 16 ALA B CA 1
ATOM 1350 C C . ALA B 1 16 ? -1.731 14.609 -2.516 1 97.31 16 ALA B C 1
ATOM 1352 O O . ALA B 1 16 ? -2.316 13.633 -2.984 1 97.31 16 ALA B O 1
ATOM 1353 N N . SER B 1 17 ? -1.139 14.625 -1.323 1 97.12 17 SER B N 1
ATOM 1354 C CA . SER B 1 17 ? -1.176 13.414 -0.511 1 97.12 17 SER B CA 1
ATOM 1355 C C . SER B 1 17 ? -2.607 13.039 -0.136 1 97.12 17 SER B C 1
ATOM 1357 O O . SER B 1 17 ? -2.975 11.867 -0.157 1 97.12 17 SER B O 1
ATOM 1359 N N . LYS B 1 18 ? -3.422 14.047 0.162 1 94.94 18 LYS B N 1
ATOM 1360 C CA . LYS B 1 18 ? -4.812 13.797 0.527 1 94.94 18 LYS B CA 1
ATOM 1361 C C . LYS B 1 18 ? -5.574 13.141 -0.622 1 94.94 18 LYS B C 1
ATOM 1363 O O . LYS B 1 18 ? -6.277 12.148 -0.422 1 94.94 18 LYS B O 1
ATOM 1368 N N . VAL B 1 19 ? -5.395 13.664 -1.799 1 97.25 19 VAL B N 1
ATOM 1369 C CA . VAL B 1 19 ? -6.109 13.18 -2.975 1 97.25 19 VAL B CA 1
ATOM 1370 C C . VAL B 1 19 ? -5.617 11.781 -3.344 1 97.25 19 VAL B C 1
ATOM 1372 O O . VAL B 1 19 ? -6.422 10.867 -3.539 1 97.25 19 VAL B O 1
ATOM 1375 N N . VAL B 1 20 ? -4.344 11.5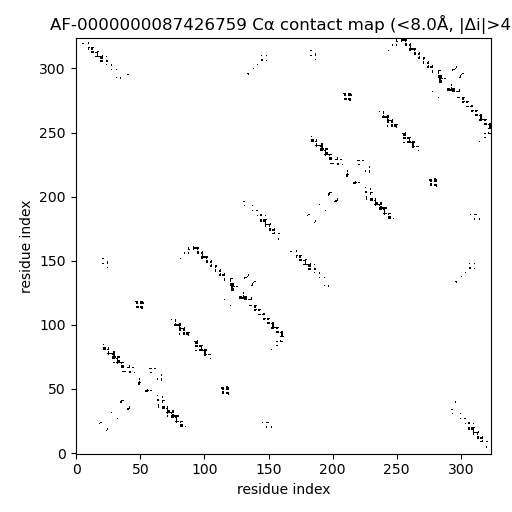94 -3.352 1 98.38 20 VAL B N 1
ATOM 1376 C CA . VAL B 1 20 ? -3.756 10.336 -3.797 1 98.38 20 VAL B CA 1
ATOM 1377 C C . VAL B 1 20 ? -4.051 9.234 -2.775 1 98.38 20 VAL B C 1
ATOM 1379 O O . VAL B 1 20 ? -4.363 8.102 -3.148 1 98.38 20 VAL B O 1
ATOM 1382 N N . MET B 1 21 ? -4.012 9.555 -1.538 1 97.75 21 MET B N 1
ATOM 1383 C CA . MET B 1 21 ? -4.27 8.539 -0.517 1 97.75 21 MET B CA 1
ATOM 1384 C C . MET B 1 21 ? -5.734 8.117 -0.527 1 97.75 21 MET B C 1
ATOM 1386 O O . MET B 1 21 ? -6.035 6.922 -0.513 1 97.75 21 MET B O 1
ATOM 1390 N N . ARG B 1 22 ? -6.625 9.133 -0.583 1 97.81 22 ARG B N 1
ATOM 1391 C CA . ARG B 1 22 ? -8.047 8.797 -0.519 1 97.81 22 ARG B CA 1
ATOM 1392 C C . ARG B 1 22 ? -8.484 8.039 -1.769 1 97.81 22 ARG B C 1
ATOM 1394 O O . ARG B 1 22 ? -9.062 6.957 -1.675 1 97.81 22 ARG B O 1
ATOM 1401 N N . PHE B 1 23 ? -8.188 8.547 -2.9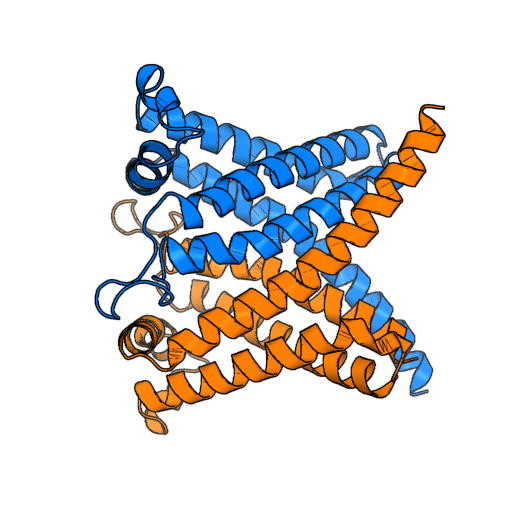08 1 98.56 23 PHE B N 1
ATOM 1402 C CA . PHE B 1 23 ? -8.68 7.934 -4.137 1 98.56 23 PHE B CA 1
ATOM 1403 C C . PHE B 1 23 ? -7.828 6.727 -4.516 1 98.56 23 PHE B C 1
ATOM 1405 O O . PHE B 1 23 ? -8.312 5.793 -5.16 1 98.56 23 PHE B O 1
ATOM 1412 N N . GLY B 1 24 ? -6.504 6.781 -4.121 1 98.81 24 GLY B N 1
ATOM 1413 C CA . GLY B 1 24 ? -5.707 5.574 -4.289 1 98.81 24 GLY B CA 1
ATOM 1414 C C . GLY B 1 24 ? -6.227 4.402 -3.48 1 98.81 24 GLY B C 1
ATOM 1415 O O . GLY B 1 24 ? -6.328 3.285 -3.994 1 98.81 24 GLY B O 1
ATOM 1416 N N . LEU B 1 25 ? -6.508 4.668 -2.232 1 98.81 25 LEU B N 1
ATOM 1417 C CA . LEU B 1 25 ? -7.059 3.633 -1.365 1 98.81 25 LEU B CA 1
ATOM 1418 C C . LEU B 1 25 ? -8.383 3.113 -1.91 1 98.81 25 LEU B C 1
ATOM 1420 O O . LEU B 1 25 ? -8.609 1.902 -1.973 1 98.81 25 LEU B O 1
ATOM 1424 N N . ALA B 1 26 ? -9.242 4.027 -2.322 1 98.88 26 ALA B N 1
ATOM 1425 C CA . ALA B 1 26 ? -10.531 3.643 -2.906 1 98.88 26 ALA B CA 1
ATOM 1426 C C . ALA B 1 26 ? -10.328 2.799 -4.164 1 98.88 26 ALA B C 1
ATOM 1428 O O . ALA B 1 26 ? -10.977 1.767 -4.336 1 98.88 26 ALA B O 1
ATOM 1429 N N . LEU B 1 27 ? -9.43 3.219 -4.98 1 98.75 27 LEU B N 1
ATOM 1430 C CA . LEU B 1 27 ? -9.156 2.514 -6.23 1 98.75 27 LEU B CA 1
ATOM 1431 C C . LEU B 1 27 ? -8.672 1.094 -5.957 1 98.75 27 LEU B C 1
ATOM 1433 O O . LEU B 1 27 ? -9.148 0.141 -6.578 1 98.75 27 LEU B O 1
ATOM 1437 N N . VAL B 1 28 ? -7.727 0.941 -5.039 1 98.81 28 VAL B N 1
ATOM 1438 C CA . VAL B 1 28 ? -7.172 -0.364 -4.699 1 98.81 28 VAL B CA 1
ATOM 1439 C C . VAL B 1 28 ? -8.281 -1.279 -4.184 1 98.81 28 VAL B C 1
ATOM 1441 O O . VAL B 1 28 ? -8.406 -2.422 -4.629 1 98.81 28 VAL B O 1
ATOM 1444 N N . LEU B 1 29 ? -9.07 -0.751 -3.322 1 98.88 29 LEU B N 1
ATOM 1445 C CA . LEU B 1 29 ? -10.133 -1.549 -2.711 1 98.88 29 LEU B CA 1
ATOM 1446 C C . LEU B 1 29 ? -11.172 -1.961 -3.75 1 98.88 29 LEU B C 1
ATOM 1448 O O . LEU B 1 29 ? -11.57 -3.125 -3.809 1 98.88 29 LEU B O 1
ATOM 1452 N N . ILE B 1 30 ? -11.562 -1.059 -4.613 1 98.81 30 ILE B N 1
ATOM 1453 C CA . ILE B 1 30 ? -12.617 -1.323 -5.582 1 98.81 30 ILE B CA 1
ATOM 1454 C C . ILE B 1 30 ? -12.109 -2.289 -6.648 1 98.81 30 ILE B C 1
ATOM 1456 O O . ILE B 1 30 ? -12.789 -3.258 -6.992 1 98.81 30 ILE B O 1
ATOM 1460 N N . TRP B 1 31 ? -10.914 -2.053 -7.129 1 98.62 31 TRP B N 1
ATOM 1461 C CA . TRP B 1 31 ? -10.383 -2.869 -8.211 1 98.62 31 TRP B CA 1
ATOM 1462 C C . TRP B 1 31 ? -10.078 -4.285 -7.734 1 98.62 31 TRP B C 1
ATOM 1464 O O . TRP B 1 31 ? -10.484 -5.262 -8.367 1 98.62 31 TRP B O 1
ATOM 1474 N N . ILE B 1 32 ? -9.406 -4.43 -6.617 1 98.38 32 ILE B N 1
ATOM 1475 C CA . ILE B 1 32 ? -9.094 -5.754 -6.09 1 98.38 32 ILE B CA 1
ATOM 1476 C C . ILE B 1 32 ? -10.375 -6.441 -5.625 1 98.38 32 ILE B C 1
ATOM 1478 O O . ILE B 1 32 ? -10.523 -7.656 -5.773 1 98.38 32 ILE B O 1
ATOM 1482 N N . GLY B 1 33 ? -11.289 -5.641 -5.094 1 98.62 33 GLY B N 1
ATOM 1483 C CA . GLY B 1 33 ? -12.594 -6.195 -4.75 1 98.62 33 GLY B CA 1
ATOM 1484 C C . GLY B 1 33 ? -13.328 -6.773 -5.945 1 98.62 33 GLY B C 1
ATOM 1485 O O . GLY B 1 33 ? -13.945 -7.836 -5.844 1 98.62 33 GLY B O 1
ATOM 1486 N N . ALA B 1 34 ? -13.305 -6.066 -7.059 1 98.31 34 ALA B N 1
ATOM 1487 C CA . ALA B 1 34 ? -13.961 -6.539 -8.281 1 98.31 34 ALA B CA 1
ATOM 1488 C C . ALA B 1 34 ? -13.344 -7.855 -8.758 1 98.31 34 ALA B C 1
ATOM 1490 O O . ALA B 1 34 ? -14.047 -8.719 -9.273 1 98.31 34 ALA B O 1
ATOM 1491 N N . MET B 1 35 ? -12.078 -8 -8.531 1 97.94 35 MET B N 1
ATOM 1492 C CA . MET B 1 35 ? -11.391 -9.227 -8.945 1 97.94 35 MET B CA 1
ATOM 1493 C C . MET B 1 35 ? -11.891 -10.43 -8.156 1 97.94 35 MET B C 1
ATOM 1495 O O . MET B 1 35 ? -11.719 -11.57 -8.578 1 97.94 35 MET B O 1
ATOM 1499 N N . LYS B 1 36 ? -12.523 -10.188 -6.988 1 98.06 36 LYS B N 1
ATOM 1500 C CA . LYS B 1 36 ? -12.883 -11.281 -6.098 1 98.06 36 LYS B CA 1
ATOM 1501 C C . LYS B 1 36 ? -14.133 -12.008 -6.586 1 98.06 36 LYS B C 1
ATOM 1503 O O . LYS B 1 36 ? -14.539 -13.016 -6.012 1 98.06 36 LYS B O 1
ATOM 1508 N N . TYR B 1 37 ? -14.672 -11.516 -7.699 1 97.88 37 TYR B N 1
ATOM 1509 C CA . TYR B 1 37 ? -15.797 -12.203 -8.32 1 97.88 37 TYR B CA 1
ATOM 1510 C C . TYR B 1 37 ? -15.312 -13.242 -9.328 1 97.88 37 TYR B C 1
ATOM 1512 O O . TYR B 1 37 ? -16.109 -13.984 -9.906 1 97.88 37 TYR B O 1
ATOM 1520 N N . THR B 1 38 ? -14 -13.336 -9.484 1 97.25 38 THR B N 1
ATOM 1521 C CA . THR B 1 38 ? -13.414 -14.305 -10.398 1 97.25 38 THR B CA 1
ATOM 1522 C C . THR B 1 38 ? -12.922 -15.539 -9.641 1 97.25 38 THR B C 1
ATOM 1524 O O . THR B 1 38 ? -12.5 -15.438 -8.492 1 97.25 38 THR B O 1
ATOM 1527 N N . GLU B 1 39 ? -12.906 -16.641 -10.336 1 96.31 39 GLU B N 1
ATOM 1528 C CA . GLU B 1 39 ? -12.359 -17.875 -9.75 1 96.31 39 GLU B CA 1
ATOM 1529 C C . GLU B 1 39 ? -10.867 -17.734 -9.484 1 96.31 39 GLU B C 1
ATOM 1531 O O . GLU B 1 39 ? -10.352 -18.297 -8.516 1 96.31 39 GLU B O 1
ATOM 1536 N N . TYR B 1 40 ? -10.227 -16.984 -10.281 1 95.88 40 TYR B N 1
ATOM 1537 C CA . TYR B 1 40 ? -8.805 -16.703 -10.133 1 95.88 40 TYR B CA 1
ATOM 1538 C C . TYR B 1 40 ? -8.5 -16.125 -8.75 1 95.88 40 TYR B C 1
ATOM 1540 O O . TYR B 1 40 ? -7.664 -16.641 -8.016 1 95.88 40 TYR B O 1
ATOM 1548 N N . GLU B 1 41 ? -9.273 -15.094 -8.438 1 97.12 41 GLU B N 1
ATOM 1549 C CA . GLU B 1 41 ? -9.031 -14.422 -7.168 1 97.12 41 GLU B CA 1
ATOM 1550 C C . GLU B 1 41 ? -9.578 -15.234 -6 1 97.12 41 GLU B C 1
ATOM 1552 O O . GLU B 1 41 ? -8.953 -15.305 -4.938 1 97.12 41 GLU B O 1
ATOM 1557 N N . ALA B 1 42 ? -10.688 -15.867 -6.203 1 97.31 42 ALA B N 1
ATOM 1558 C CA . ALA B 1 42 ? -11.273 -16.688 -5.152 1 97.31 42 ALA B CA 1
ATOM 1559 C C . ALA B 1 42 ? -10.328 -17.812 -4.734 1 97.31 42 ALA B C 1
ATOM 1561 O O . ALA B 1 42 ? -10.117 -18.047 -3.539 1 97.31 42 ALA B O 1
ATOM 1562 N N . SER B 1 43 ? -9.758 -18.453 -5.703 1 96.62 43 SER B N 1
ATOM 1563 C CA . SER B 1 43 ? -8.82 -19.531 -5.418 1 96.62 43 SER B CA 1
ATOM 1564 C C . SER B 1 43 ? -7.543 -19 -4.773 1 96.62 43 SER B C 1
ATOM 1566 O O . SER B 1 43 ? -6.91 -19.703 -3.975 1 96.62 43 SER B O 1
ATOM 1568 N N . GLY B 1 44 ? -7.215 -17.797 -5.102 1 94.44 44 GLY B N 1
ATOM 1569 C CA . GLY B 1 44 ? -6.004 -17.188 -4.574 1 94.44 44 GLY B CA 1
ATOM 1570 C C . GLY B 1 44 ? -6.105 -16.844 -3.098 1 94.44 44 GLY B C 1
ATOM 1571 O O . GLY B 1 44 ? -5.102 -16.875 -2.381 1 94.44 44 GLY B O 1
ATOM 1572 N N . ILE B 1 45 ? -7.27 -16.5 -2.654 1 95.94 45 ILE B N 1
ATOM 1573 C CA . ILE B 1 45 ? -7.371 -16.062 -1.267 1 95.94 45 ILE B CA 1
ATOM 1574 C C . ILE B 1 45 ? -7.742 -17.25 -0.377 1 95.94 45 ILE B C 1
ATOM 1576 O O . ILE B 1 45 ? -7.672 -17.156 0.851 1 95.94 45 ILE B O 1
ATOM 1580 N N . LYS B 1 46 ? -8.062 -18.359 -0.963 1 96.75 46 LYS B N 1
ATOM 1581 C CA . LYS B 1 46 ? -8.531 -19.531 -0.211 1 96.75 46 LYS B CA 1
ATOM 1582 C C . LYS B 1 46 ? -7.516 -19.953 0.841 1 96.75 46 LYS B C 1
ATOM 1584 O O . LYS B 1 46 ? -7.855 -20.109 2.016 1 96.75 46 LYS B O 1
ATOM 1589 N N . PRO B 1 47 ? -6.242 -20.156 0.473 1 95.56 47 PRO B N 1
ATOM 1590 C CA . PRO B 1 47 ? -5.297 -20.609 1.498 1 95.56 47 PRO B CA 1
ATOM 1591 C C . PRO B 1 47 ? -5.133 -19.594 2.633 1 95.56 47 PRO B C 1
AT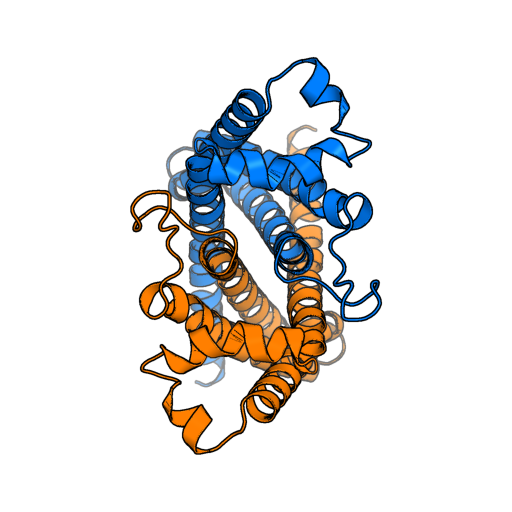OM 1593 O O . PRO B 1 47 ? -4.871 -19.984 3.773 1 95.56 47 PRO B O 1
ATOM 1596 N N . LEU B 1 48 ? -5.242 -18.328 2.377 1 96.12 48 LEU B N 1
ATOM 1597 C CA . LEU B 1 48 ? -5.137 -17.312 3.416 1 96.12 48 LEU B CA 1
ATOM 1598 C C . LEU B 1 48 ? -6.242 -17.469 4.453 1 96.12 48 LEU B C 1
ATOM 1600 O O . LEU B 1 48 ? -5.973 -17.469 5.656 1 96.12 48 LEU B O 1
ATOM 1604 N N . VAL B 1 49 ? -7.43 -17.641 3.953 1 96.31 49 VAL B N 1
ATOM 1605 C CA . VAL B 1 49 ? -8.602 -17.75 4.82 1 96.31 49 VAL B CA 1
ATOM 1606 C C . VAL B 1 49 ? -8.578 -19.094 5.547 1 96.31 49 VAL B C 1
ATOM 1608 O O . VAL B 1 49 ? -8.812 -19.156 6.758 1 96.31 49 VAL B O 1
ATOM 1611 N N . GLU B 1 50 ? -8.219 -20.156 4.809 1 95.5 50 GLU B N 1
ATOM 1612 C CA . GLU B 1 50 ? -8.234 -21.516 5.363 1 95.5 50 GLU B CA 1
ATOM 1613 C C . GLU B 1 50 ? -7.223 -21.656 6.5 1 95.5 50 GLU B C 1
ATOM 1615 O O . GLU B 1 50 ? -7.461 -22.391 7.465 1 95.5 50 GLU B O 1
ATOM 1620 N N . ASN B 1 51 ? -6.145 -20.969 6.441 1 95.12 51 ASN B N 1
ATOM 1621 C CA . ASN B 1 51 ? -5.078 -21.094 7.43 1 95.12 51 ASN B CA 1
ATOM 1622 C C . ASN B 1 51 ? -5.246 -20.094 8.562 1 95.12 51 ASN B C 1
ATOM 1624 O O . ASN B 1 51 ? -4.469 -20.094 9.523 1 95.12 51 ASN B O 1
ATOM 1628 N N . SER B 1 52 ? -6.25 -19.281 8.477 1 95.88 52 SER B N 1
ATOM 1629 C CA . SER B 1 52 ? -6.469 -18.25 9.484 1 95.88 52 SER B CA 1
ATOM 1630 C C . SER B 1 52 ? -7.262 -18.797 10.664 1 95.88 52 SER B C 1
ATOM 1632 O O . SER B 1 52 ? -8.375 -19.297 10.492 1 95.88 52 SER B O 1
ATOM 1634 N N . PRO B 1 53 ? -6.738 -18.703 11.906 1 94.5 53 PRO B N 1
ATOM 1635 C CA . PRO B 1 53 ? -7.543 -19.094 13.055 1 94.5 53 PRO B CA 1
ATOM 1636 C C . PRO B 1 53 ? -8.797 -18.25 13.227 1 94.5 53 PRO B C 1
ATOM 1638 O O . PRO B 1 53 ? -9.805 -18.719 13.758 1 94.5 53 PRO B O 1
ATOM 1641 N N . LEU B 1 54 ? -8.773 -17.094 12.695 1 93.12 54 LEU B N 1
ATOM 1642 C CA . LEU B 1 54 ? -9.875 -16.156 12.852 1 93.12 54 LEU B CA 1
ATOM 1643 C C . LEU B 1 54 ? -10.953 -16.422 11.797 1 93.12 54 LEU B C 1
ATOM 1645 O O . LEU B 1 54 ? -12.141 -16.203 12.062 1 93.12 54 LEU B O 1
ATOM 1649 N N . MET B 1 55 ? -10.539 -16.953 10.617 1 95.5 55 MET B N 1
ATOM 1650 C CA . MET B 1 55 ? -11.484 -16.891 9.508 1 95.5 55 MET B CA 1
ATOM 1651 C C . MET B 1 55 ? -11.727 -18.266 8.914 1 95.5 55 MET B C 1
ATOM 1653 O O . MET B 1 55 ? -12.602 -18.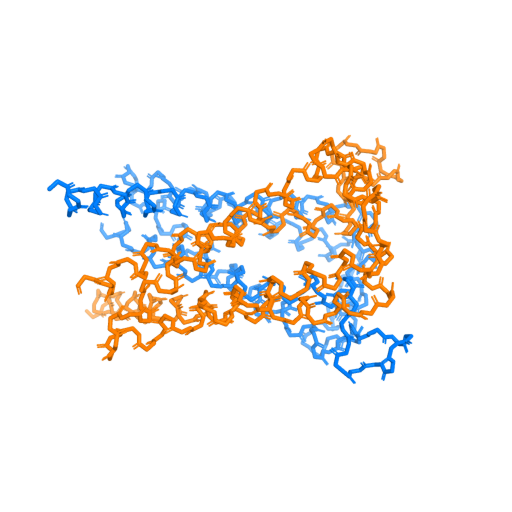438 8.062 1 95.5 55 MET B O 1
ATOM 1657 N N . SER B 1 56 ? -11.055 -19.297 9.32 1 95.19 56 SER B N 1
ATOM 1658 C CA . SER B 1 56 ? -11.125 -20.625 8.695 1 95.19 56 SER B CA 1
ATOM 1659 C C . SER B 1 56 ? -12.539 -21.188 8.758 1 95.19 56 SER B C 1
ATOM 1661 O O . SER B 1 56 ? -12.969 -21.906 7.859 1 95.19 56 SER B O 1
ATOM 1663 N N . TRP B 1 57 ? -13.312 -20.844 9.773 1 96.5 57 TRP B N 1
ATOM 1664 C CA . TRP B 1 57 ? -14.656 -21.375 9.977 1 96.5 57 TRP B CA 1
ATOM 1665 C C . TRP B 1 57 ? -15.625 -20.828 8.93 1 96.5 57 TRP B C 1
ATOM 1667 O O . TRP B 1 57 ? -16.719 -21.375 8.758 1 96.5 57 TRP B O 1
ATOM 1677 N N . LEU B 1 58 ? -15.258 -19.766 8.234 1 96.44 58 LEU B N 1
ATOM 1678 C CA . LEU B 1 58 ? -16.125 -19.156 7.238 1 96.44 58 LEU B CA 1
ATOM 1679 C C . LEU B 1 58 ? -16.391 -20.109 6.086 1 96.44 58 LEU B C 1
ATOM 1681 O O . LEU B 1 58 ? -17.469 -20.078 5.477 1 96.44 58 LEU B O 1
ATOM 1685 N N . TYR B 1 59 ? -15.453 -21.031 5.824 1 95.88 59 TYR B N 1
ATOM 1686 C CA . TYR B 1 59 ? -15.617 -21.969 4.719 1 95.88 59 TYR B CA 1
ATOM 1687 C C . TYR B 1 59 ? -16.5 -23.141 5.125 1 95.88 59 TYR B C 1
ATOM 1689 O O . TYR B 1 59 ? -16.859 -23.969 4.285 1 95.88 59 TYR B O 1
ATOM 1697 N N . ASP B 1 60 ? -16.891 -23.172 6.383 1 96.94 60 ASP B N 1
ATOM 1698 C CA . ASP B 1 60 ? -17.922 -24.109 6.812 1 96.94 60 ASP B CA 1
ATOM 1699 C C . ASP B 1 60 ? -19.312 -23.578 6.461 1 96.94 60 ASP B C 1
ATOM 1701 O O . ASP B 1 60 ? -20.281 -24.344 6.426 1 96.94 60 ASP B O 1
ATOM 1705 N N . ILE B 1 61 ? -19.422 -22.312 6.18 1 97.38 61 ILE B N 1
ATOM 1706 C CA . ILE B 1 61 ? -20.703 -21.656 5.957 1 97.38 61 ILE B CA 1
ATOM 1707 C C . ILE B 1 61 ? -20.812 -21.219 4.496 1 97.38 61 ILE B C 1
ATOM 1709 O O . ILE B 1 61 ? -21.891 -21.25 3.91 1 97.38 61 ILE B O 1
ATOM 1713 N N . PHE B 1 62 ? -19.688 -20.812 3.916 1 97.88 62 PHE B N 1
ATOM 1714 C CA . PHE B 1 62 ? -19.672 -20.266 2.564 1 97.88 62 PHE B CA 1
ATOM 1715 C C . PHE B 1 62 ? -18.812 -21.125 1.639 1 97.88 62 PHE B C 1
ATOM 1717 O O . PHE B 1 62 ? -17.812 -21.703 2.068 1 97.88 62 PHE B O 1
ATOM 1724 N N . SER B 1 63 ? -19.234 -21.156 0.401 1 97.94 63 SER B N 1
ATOM 1725 C CA . SER B 1 63 ? -18.312 -21.656 -0.607 1 97.94 63 SER B CA 1
ATOM 1726 C C . SER B 1 63 ? -17.125 -20.719 -0.805 1 97.94 63 SER B C 1
ATOM 1728 O O . SER B 1 63 ? -17.172 -19.562 -0.394 1 97.94 63 SER B O 1
ATOM 1730 N N . VAL B 1 64 ? -16.141 -21.234 -1.396 1 97.94 64 VAL B N 1
ATOM 1731 C CA . VAL B 1 64 ? -14.953 -20.422 -1.663 1 97.94 64 VAL B CA 1
ATOM 1732 C C . VAL B 1 64 ? -15.328 -19.219 -2.523 1 97.94 64 VAL B C 1
ATOM 1734 O O . VAL B 1 64 ? -14.969 -18.094 -2.199 1 97.94 64 VAL B O 1
ATOM 1737 N N . SER B 1 65 ? -16.062 -19.453 -3.574 1 98.06 65 SER B N 1
ATOM 1738 C CA . SER B 1 65 ? -16.469 -18.359 -4.461 1 98.06 65 SER B CA 1
ATOM 1739 C C . SER B 1 65 ? -17.453 -17.422 -3.766 1 98.06 65 SER B C 1
ATOM 1741 O O . SER B 1 65 ? -17.422 -16.219 -3.998 1 98.06 65 SER B O 1
ATOM 1743 N N . GLY B 1 66 ? -18.297 -17.984 -3.008 1 98.12 66 GLY B N 1
ATOM 1744 C CA . GLY B 1 66 ? -19.266 -17.172 -2.289 1 98.12 66 GLY B CA 1
ATOM 1745 C C . GLY B 1 66 ? -18.625 -16.219 -1.298 1 98.12 66 GLY B C 1
ATOM 1746 O O . GLY B 1 66 ? -18.984 -15.047 -1.242 1 98.12 66 GLY B O 1
ATOM 1747 N N . PHE B 1 67 ? -17.781 -16.781 -0.516 1 98.19 67 PHE B N 1
ATOM 1748 C CA . PHE B 1 67 ? -17.078 -15.938 0.448 1 98.19 67 PHE B CA 1
ATOM 1749 C C . PHE B 1 67 ? -16.266 -14.852 -0.262 1 98.19 67 PHE B C 1
ATOM 1751 O O . PHE B 1 67 ? -16.281 -13.695 0.158 1 98.19 67 PHE B O 1
ATOM 1758 N N . ALA B 1 68 ? -15.578 -15.211 -1.313 1 98.25 68 ALA B N 1
ATOM 1759 C CA . ALA B 1 68 ? -14.797 -14.234 -2.078 1 98.25 68 ALA B CA 1
ATOM 1760 C C . ALA B 1 68 ? -15.695 -13.117 -2.604 1 98.25 68 ALA B C 1
ATOM 1762 O O . ALA B 1 68 ? -15.328 -11.938 -2.535 1 98.25 68 ALA B O 1
ATOM 1763 N N . ALA B 1 69 ? -16.844 -13.461 -3.107 1 98.44 69 ALA B N 1
ATOM 1764 C CA . ALA B 1 69 ? -17.781 -12.469 -3.629 1 98.44 69 ALA B CA 1
ATOM 1765 C C . ALA B 1 69 ? -18.266 -11.531 -2.525 1 98.44 69 ALA B C 1
ATOM 1767 O O . ALA B 1 69 ? -18.422 -10.328 -2.748 1 98.44 69 ALA B O 1
ATOM 1768 N N . LEU B 1 70 ? -18.531 -12.109 -1.393 1 98.25 70 LEU B N 1
ATOM 1769 C CA . LEU B 1 70 ? -18.938 -11.297 -0.25 1 98.25 70 LEU B CA 1
ATOM 1770 C C . LEU B 1 70 ? -17.844 -10.312 0.137 1 98.25 70 LEU B C 1
ATOM 1772 O O . LEU B 1 70 ? -18.109 -9.133 0.378 1 98.25 70 LEU B O 1
ATOM 1776 N N . LEU B 1 71 ? -16.672 -10.844 0.246 1 98.31 71 LEU B N 1
ATOM 1777 C CA . LEU B 1 71 ? -15.531 -9.984 0.55 1 98.31 71 LEU B CA 1
ATOM 1778 C C . LEU B 1 71 ? -15.375 -8.898 -0.51 1 98.31 71 LEU B C 1
ATOM 1780 O O . LEU B 1 71 ? -15.078 -7.746 -0.184 1 98.31 71 LEU B O 1
ATOM 1784 N N . GLY B 1 72 ? -15.469 -9.273 -1.771 1 98.62 72 GLY B N 1
ATOM 1785 C CA . GLY B 1 72 ? -15.414 -8.305 -2.852 1 98.62 72 GLY B CA 1
ATOM 1786 C C . GLY B 1 72 ? -16.453 -7.203 -2.715 1 98.62 72 GLY B C 1
ATOM 1787 O O . GLY B 1 72 ? -16.141 -6.023 -2.879 1 98.62 72 GLY B O 1
ATOM 1788 N N . ALA B 1 73 ? -17.656 -7.578 -2.398 1 98.69 73 ALA B N 1
ATOM 1789 C CA . ALA B 1 73 ? -18.734 -6.605 -2.191 1 98.69 73 ALA B CA 1
ATOM 1790 C C . ALA B 1 73 ? -18.391 -5.656 -1.046 1 98.69 73 ALA B C 1
ATOM 1792 O O . ALA B 1 73 ? -18.625 -4.445 -1.145 1 98.69 73 ALA B O 1
ATOM 1793 N N . PHE B 1 74 ? -17.891 -6.238 -0.013 1 98.44 74 PHE B N 1
ATOM 1794 C CA . PHE B 1 74 ? -17.484 -5.434 1.134 1 98.44 74 PHE B CA 1
ATOM 1795 C C . PHE B 1 74 ? -16.406 -4.438 0.74 1 98.44 74 PHE B C 1
ATOM 1797 O O . PHE B 1 74 ? -16.484 -3.256 1.071 1 98.44 74 PHE B O 1
ATOM 1804 N N . GLU B 1 75 ? -15.43 -4.922 0.012 1 98.81 75 GLU B N 1
ATOM 1805 C CA . GLU B 1 75 ? -14.312 -4.074 -0.383 1 98.81 75 GLU B CA 1
ATOM 1806 C C . GLU B 1 75 ? -14.766 -2.953 -1.313 1 98.81 75 GLU B C 1
ATOM 1808 O O . GLU B 1 75 ? -14.391 -1.795 -1.133 1 98.81 75 GLU B O 1
ATOM 1813 N N . ILE B 1 76 ? -15.555 -3.273 -2.236 1 98.88 76 ILE B N 1
ATOM 1814 C CA . ILE B 1 76 ? -16.062 -2.275 -3.176 1 98.88 76 ILE B CA 1
ATOM 1815 C C . ILE B 1 76 ? -16.875 -1.225 -2.428 1 98.88 76 ILE B C 1
ATOM 1817 O O . ILE B 1 76 ? -16.688 -0.023 -2.631 1 98.88 76 ILE B O 1
ATOM 1821 N N . THR B 1 77 ? -17.75 -1.645 -1.526 1 98.88 77 THR B N 1
ATOM 1822 C CA . THR B 1 77 ? -18.562 -0.729 -0.74 1 98.88 77 THR B CA 1
ATOM 1823 C C . THR B 1 77 ? -17.688 0.201 0.094 1 98.88 77 THR B C 1
ATOM 1825 O O . THR B 1 77 ? -17.891 1.416 0.1 1 98.88 77 THR B O 1
ATOM 1828 N N . ILE B 1 78 ? -16.703 -0.385 0.711 1 98.81 78 ILE B N 1
ATOM 1829 C CA . ILE B 1 78 ? -15.781 0.377 1.54 1 98.81 78 ILE B CA 1
ATOM 1830 C C . ILE B 1 78 ? -15.055 1.413 0.685 1 98.81 78 ILE B C 1
ATOM 1832 O O . ILE B 1 78 ? -14.953 2.582 1.065 1 98.81 78 ILE B O 1
ATOM 1836 N N . GLY B 1 79 ? -14.539 0.982 -0.484 1 98.88 79 GLY B N 1
ATOM 1837 C CA . GLY B 1 79 ? -13.867 1.911 -1.381 1 98.88 79 GLY B CA 1
ATOM 1838 C C . GLY B 1 79 ? -14.742 3.078 -1.795 1 98.88 79 GLY B C 1
ATOM 1839 O O . GLY B 1 79 ? -14.297 4.227 -1.801 1 98.88 79 GLY B O 1
ATOM 1840 N N . VAL B 1 80 ? -15.977 2.828 -2.074 1 98.62 80 VAL B N 1
ATOM 1841 C CA . VAL B 1 80 ? -16.922 3.861 -2.482 1 98.62 80 VAL B CA 1
ATOM 1842 C C . VAL B 1 80 ? -17.172 4.816 -1.319 1 98.62 80 VAL B C 1
ATOM 1844 O O . VAL B 1 80 ? -17.172 6.039 -1.5 1 98.62 80 VAL B O 1
ATOM 1847 N N . LEU B 1 81 ? -17.359 4.32 -0.119 1 98.38 81 LEU B N 1
ATOM 1848 C CA . LEU B 1 81 ? -17.594 5.148 1.057 1 98.38 81 LEU B CA 1
ATOM 1849 C C . LEU B 1 81 ? -16.406 6.078 1.312 1 98.38 81 LEU B C 1
ATOM 1851 O O . LEU B 1 81 ? -16.594 7.258 1.628 1 98.38 81 LEU B O 1
ATOM 1855 N N . ILE B 1 82 ? -15.258 5.547 1.146 1 98.38 82 ILE B N 1
ATOM 1856 C CA . ILE B 1 82 ? -14.055 6.336 1.376 1 98.38 82 ILE B CA 1
ATOM 1857 C C . ILE B 1 82 ? -13.961 7.449 0.334 1 98.38 82 ILE B C 1
ATOM 1859 O O . ILE B 1 82 ? -13.672 8.602 0.669 1 98.38 82 ILE B O 1
ATOM 1863 N N . ALA B 1 83 ? -14.258 7.125 -0.922 1 97.62 83 ALA B N 1
ATOM 1864 C CA . ALA B 1 83 ? -14.203 8.102 -2.004 1 97.62 83 ALA B CA 1
ATOM 1865 C C . ALA B 1 83 ? -15.203 9.234 -1.78 1 97.62 83 ALA B C 1
ATOM 1867 O O . ALA B 1 83 ? -14.945 10.383 -2.148 1 97.62 83 ALA B O 1
ATOM 1868 N N . LEU B 1 84 ? -16.281 8.93 -1.142 1 95.19 84 LEU B N 1
ATOM 1869 C CA . LEU B 1 84 ? -17.328 9.914 -0.903 1 95.19 84 LEU B CA 1
ATOM 1870 C C . LEU B 1 84 ? -16.844 11.008 0.043 1 95.19 84 LEU B C 1
ATOM 1872 O O . LEU B 1 84 ? -17.422 12.094 0.099 1 95.19 84 LEU B O 1
ATOM 1876 N N . GLY B 1 85 ? -15.844 10.727 0.75 1 91.62 85 GLY B N 1
ATOM 1877 C CA . GLY B 1 85 ? -15.289 11.711 1.67 1 91.62 85 GLY B CA 1
ATOM 1878 C C . GLY B 1 85 ? -14.82 12.977 0.98 1 91.62 85 GLY B C 1
ATOM 1879 O O . GLY B 1 85 ? -14.734 14.039 1.605 1 91.62 85 GLY B O 1
ATOM 1880 N N . PHE B 1 86 ? -14.531 12.859 -0.281 1 87.56 86 PHE B N 1
ATOM 1881 C CA . PHE B 1 86 ? -14.078 14.016 -1.041 1 87.56 86 PHE B CA 1
ATOM 1882 C C . PHE B 1 86 ? -15.156 15.102 -1.071 1 87.56 86 PHE B C 1
ATOM 1884 O O . PHE B 1 86 ? -14.836 16.297 -1.098 1 87.56 86 PHE B O 1
ATOM 1891 N N . ALA B 1 87 ? -16.406 14.727 -1.011 1 86.75 87 ALA B N 1
ATOM 1892 C CA . ALA B 1 87 ? -17.531 15.664 -1.116 1 86.75 87 ALA B CA 1
ATOM 1893 C C . ALA B 1 87 ? -18.094 15.992 0.259 1 86.75 87 ALA B C 1
ATOM 1895 O O . ALA B 1 87 ? -19.188 16.547 0.366 1 86.75 87 ALA B O 1
ATOM 1896 N N . ALA B 1 88 ? -17.391 15.648 1.235 1 83.69 88 ALA B N 1
ATOM 1897 C CA . ALA B 1 88 ? -17.891 15.82 2.598 1 83.69 88 ALA B CA 1
ATOM 1898 C C . ALA B 1 88 ? -18.094 17.297 2.93 1 83.69 88 ALA B C 1
ATOM 1900 O O . ALA B 1 88 ? -18.953 17.641 3.74 1 83.69 88 ALA B O 1
ATOM 1901 N N . GLY B 1 89 ? -17.312 18.141 2.334 1 77.19 89 GLY B N 1
ATOM 1902 C CA . GLY B 1 89 ? -17.5 19.578 2.545 1 77.19 89 GLY B CA 1
ATOM 1903 C C . GLY B 1 89 ? -18.875 20.062 2.125 1 77.19 89 GLY B C 1
ATOM 1904 O O . GLY B 1 89 ? -19.391 21.031 2.697 1 77.19 89 GLY B O 1
ATOM 1905 N N . ARG B 1 90 ? -19.547 19.359 1.259 1 84.25 90 ARG B N 1
ATOM 1906 C CA . ARG B 1 90 ? -20.844 19.766 0.75 1 84.25 90 ARG B CA 1
ATOM 1907 C C . ARG B 1 90 ? -21.969 19.094 1.525 1 84.25 90 ARG B C 1
ATOM 1909 O O . ARG B 1 90 ? -23.031 19.688 1.72 1 84.25 90 ARG B O 1
ATOM 1916 N N . LEU B 1 91 ? -21.703 17.969 2.004 1 88.62 91 LEU B N 1
ATOM 1917 C CA . LEU B 1 91 ? -22.719 17.172 2.709 1 88.62 91 LEU B CA 1
ATOM 1918 C C . LEU B 1 91 ? -22.078 16.422 3.875 1 88.62 91 LEU B C 1
ATOM 1920 O O . LEU B 1 91 ? -21.469 15.367 3.676 1 88.62 91 LEU B O 1
ATOM 1924 N N . PRO B 1 92 ? -22.344 16.891 5.023 1 85.69 92 PRO B N 1
ATOM 1925 C CA . PRO B 1 92 ? -21.688 16.312 6.203 1 85.69 92 PRO B CA 1
ATOM 1926 C C . PRO B 1 92 ? -21.938 14.82 6.344 1 85.69 92 PRO B C 1
ATOM 1928 O O . PRO B 1 92 ? -21.094 14.094 6.891 1 85.69 92 PRO B O 1
ATOM 1931 N N . VAL B 1 93 ? -23.016 14.312 5.922 1 90.88 93 VAL B N 1
ATOM 1932 C CA . VAL B 1 93 ? -23.344 12.898 6.02 1 90.88 93 VAL B CA 1
ATOM 1933 C C . VAL B 1 93 ? -22.328 12.07 5.238 1 90.88 93 VAL B C 1
ATOM 1935 O O . VAL B 1 93 ? -22.016 10.938 5.625 1 90.88 93 VAL B O 1
ATOM 1938 N N . LEU B 1 94 ? -21.797 12.648 4.227 1 92.56 94 LEU B N 1
ATOM 1939 C CA . LEU B 1 94 ? -20.797 11.945 3.418 1 92.56 94 LEU B CA 1
ATOM 1940 C C . LEU B 1 94 ? -19.5 11.773 4.184 1 92.56 94 LEU B C 1
ATOM 1942 O O . LEU B 1 94 ? -18.766 10.797 3.973 1 92.56 94 LEU B O 1
ATOM 1946 N N . GLY B 1 95 ? -19.266 12.711 5.098 1 92.56 95 GLY B N 1
ATOM 1947 C CA . GLY B 1 95 ? -18.125 12.578 5.98 1 92.56 95 GLY B CA 1
ATOM 1948 C C . GLY B 1 95 ? -18.25 11.43 6.965 1 92.56 95 GLY B C 1
ATOM 1949 O O . GLY B 1 95 ? -17.297 10.688 7.191 1 92.56 95 GLY B O 1
ATOM 1950 N N . LYS B 1 96 ? -19.438 11.312 7.445 1 93.94 96 LYS B N 1
ATOM 1951 C CA . LYS B 1 96 ? -19.688 10.227 8.391 1 93.94 96 LYS B CA 1
ATOM 1952 C C . LYS B 1 96 ? -19.578 8.867 7.703 1 93.94 96 LYS B C 1
ATOM 1954 O O . LYS B 1 96 ? -19.016 7.934 8.266 1 93.94 96 LYS B O 1
ATOM 1959 N N . LEU B 1 97 ? -20.109 8.797 6.527 1 96.62 97 LEU B N 1
ATOM 1960 C CA . LEU B 1 97 ? -20.047 7.559 5.762 1 96.62 97 LEU B CA 1
ATOM 1961 C C . LEU B 1 97 ? -18.609 7.207 5.395 1 96.62 97 LEU B C 1
ATOM 1963 O O . LEU B 1 97 ? -18.219 6.043 5.469 1 96.62 97 LEU B O 1
ATOM 1967 N N . SER B 1 98 ? -17.875 8.195 5.016 1 97 98 SER B N 1
ATOM 1968 C CA . SER B 1 98 ? -16.469 7.984 4.691 1 97 98 SER B CA 1
ATOM 1969 C C . SER B 1 98 ? -15.688 7.531 5.918 1 97 98 SER B C 1
ATOM 1971 O O . SER B 1 98 ? -14.805 6.672 5.812 1 97 98 SER B O 1
ATOM 1973 N N . ALA B 1 99 ? -16.016 8.117 7.047 1 96.19 99 ALA B N 1
ATOM 1974 C CA . ALA B 1 99 ? -15.359 7.695 8.289 1 96.19 99 ALA B CA 1
ATOM 1975 C C . ALA B 1 99 ? -15.656 6.227 8.586 1 96.19 99 ALA B C 1
ATOM 1977 O O . ALA B 1 99 ? -14.758 5.477 8.992 1 96.19 99 ALA B O 1
ATOM 1978 N N . LEU B 1 100 ? -16.859 5.867 8.367 1 97.12 100 LEU B N 1
ATOM 1979 C CA . LEU B 1 100 ? -17.25 4.473 8.562 1 97.12 100 LEU B CA 1
ATOM 1980 C C . LEU B 1 100 ? -16.5 3.564 7.594 1 97.12 100 LEU B C 1
ATOM 1982 O O . LEU B 1 100 ? -15.953 2.531 7.996 1 97.12 100 LEU B O 1
ATOM 1986 N N . GLY B 1 101 ? -16.469 3.939 6.34 1 98.44 101 GLY B N 1
ATOM 1987 C CA . GLY B 1 101 ? -15.711 3.178 5.355 1 98.44 101 GLY B CA 1
ATOM 1988 C C . GLY B 1 101 ? -14.242 3.049 5.703 1 98.44 101 GLY B C 1
ATOM 1989 O O . GLY B 1 101 ? -13.656 1.969 5.574 1 98.44 101 GLY B O 1
ATOM 1990 N N . SER B 1 102 ? -13.703 4.082 6.168 1 98.56 102 SER B N 1
ATOM 1991 C CA . SER B 1 102 ? -12.289 4.078 6.535 1 98.56 102 SER B CA 1
ATOM 1992 C C . SER B 1 102 ? -12.031 3.168 7.73 1 98.56 102 SER B C 1
ATOM 1994 O O . SER B 1 102 ? -11.031 2.451 7.766 1 98.56 102 SER B O 1
ATOM 1996 N N . ALA B 1 103 ? -12.914 3.201 8.695 1 98 103 ALA B N 1
ATOM 1997 C CA . ALA B 1 103 ? -12.781 2.322 9.859 1 98 103 ALA B CA 1
ATOM 1998 C C . ALA B 1 103 ? -12.875 0.855 9.445 1 98 103 ALA B C 1
ATOM 2000 O O . ALA B 1 103 ? -12.086 0.025 9.914 1 98 103 ALA B O 1
ATOM 2001 N N . LEU B 1 104 ? -13.789 0.574 8.602 1 98.69 104 LEU B N 1
ATOM 2002 C CA . LEU B 1 104 ? -13.961 -0.793 8.117 1 98.69 104 LEU B CA 1
ATOM 2003 C C . LEU B 1 104 ? -12.75 -1.238 7.305 1 98.69 104 LEU B C 1
ATOM 2005 O O . LEU B 1 104 ? -12.336 -2.396 7.387 1 98.69 104 LEU B O 1
ATOM 2009 N N . ALA B 1 105 ? -12.219 -0.328 6.547 1 98.81 105 ALA B N 1
ATOM 2010 C CA . ALA B 1 105 ? -10.984 -0.626 5.824 1 98.81 105 ALA B CA 1
ATOM 2011 C C . ALA B 1 105 ? -9.852 -0.964 6.789 1 98.81 105 ALA B C 1
ATOM 2013 O O . ALA B 1 105 ? -9.102 -1.917 6.566 1 98.81 105 ALA B O 1
ATOM 2014 N N . GLY B 1 106 ? -9.727 -0.138 7.816 1 98.75 106 GLY B N 1
ATOM 2015 C CA . GLY B 1 106 ? -8.719 -0.429 8.82 1 98.75 106 GLY B CA 1
ATOM 2016 C C . GLY B 1 106 ? -8.844 -1.823 9.406 1 98.75 106 GLY B C 1
ATOM 2017 O O . GLY B 1 106 ? -7.848 -2.533 9.547 1 98.75 106 GLY B O 1
ATOM 2018 N N . LEU B 1 107 ? -10.039 -2.219 9.734 1 98.12 107 LEU B N 1
ATOM 2019 C CA . LEU B 1 107 ? -10.289 -3.553 10.266 1 98.12 107 LEU B CA 1
ATOM 2020 C C . LEU B 1 107 ? -9.938 -4.625 9.242 1 98.12 107 LEU B C 1
ATOM 2022 O O . LEU B 1 107 ? -9.359 -5.656 9.586 1 98.12 107 LEU B O 1
ATOM 2026 N N . MET B 1 108 ? -10.289 -4.371 8.062 1 97.94 108 MET B N 1
ATOM 2027 C CA . MET B 1 108 ? -9.984 -5.312 6.984 1 97.94 108 MET B CA 1
ATOM 2028 C C . MET B 1 108 ? -8.477 -5.488 6.824 1 97.94 108 MET B C 1
ATOM 2030 O O . MET B 1 108 ? -7.988 -6.613 6.699 1 97.94 108 MET B O 1
ATOM 2034 N N . PHE B 1 109 ? -7.754 -4.41 6.863 1 98.62 109 PHE B N 1
ATOM 2035 C CA . PHE B 1 109 ? -6.312 -4.492 6.656 1 98.62 109 PHE B CA 1
ATOM 2036 C C . PHE B 1 109 ? -5.625 -5.121 7.863 1 98.62 109 PHE B C 1
ATOM 2038 O O . PHE B 1 109 ? -4.613 -5.809 7.723 1 98.62 109 PHE B O 1
ATOM 2045 N N . LEU B 1 110 ? -6.184 -4.945 9.086 1 98 110 LEU B N 1
ATOM 2046 C CA . LEU B 1 110 ? -5.691 -5.711 10.227 1 98 110 LEU B CA 1
ATOM 2047 C C . LEU B 1 110 ? -5.871 -7.207 10 1 98 110 LEU B C 1
ATOM 2049 O O . LEU B 1 110 ? -4.988 -8 10.328 1 98 110 LEU B O 1
ATOM 2053 N N . GLY B 1 111 ? -6.996 -7.504 9.438 1 96.75 111 GLY B N 1
ATOM 2054 C CA . GLY B 1 111 ? -7.234 -8.891 9.07 1 96.75 111 GLY B CA 1
ATOM 2055 C C . GLY B 1 111 ? -6.242 -9.422 8.055 1 96.75 111 GLY B C 1
ATOM 2056 O O . GLY B 1 111 ? -5.691 -10.516 8.219 1 96.75 111 GLY B O 1
ATOM 2057 N N . THR B 1 112 ? -5.969 -8.664 6.969 1 97.12 112 THR B N 1
ATOM 2058 C CA . THR B 1 112 ? -5.043 -9.133 5.941 1 97.12 112 THR B CA 1
ATOM 2059 C C . THR B 1 112 ? -3.629 -9.25 6.504 1 97.12 112 THR B C 1
ATOM 2061 O O . THR B 1 112 ? -2.902 -10.195 6.18 1 97.12 112 THR B O 1
ATOM 2064 N N . LEU B 1 113 ? -3.268 -8.344 7.332 1 97.31 113 LEU B N 1
ATOM 2065 C CA . LEU B 1 113 ? -1.947 -8.391 7.949 1 97.31 113 LEU B CA 1
ATOM 2066 C C . LEU B 1 113 ? -1.813 -9.609 8.852 1 97.31 113 LEU B C 1
ATOM 2068 O O . LEU B 1 113 ? -0.726 -10.18 8.984 1 97.31 113 LEU B O 1
ATOM 2072 N N . SER B 1 114 ? -2.898 -10.031 9.445 1 96.56 114 SER B N 1
ATOM 2073 C CA . SER B 1 114 ? -2.865 -11.211 10.305 1 96.56 114 SER B CA 1
ATOM 2074 C C . SER B 1 114 ? -2.506 -12.461 9.508 1 96.56 114 SER B C 1
ATOM 2076 O O . SER B 1 114 ? -2.008 -13.438 10.07 1 96.56 114 SER B O 1
ATOM 2078 N N . PHE B 1 115 ? -2.77 -12.422 8.188 1 96.25 115 PHE B N 1
ATOM 2079 C CA . PHE B 1 115 ? -2.492 -13.586 7.348 1 96.25 115 PHE B CA 1
ATOM 2080 C C . PHE B 1 115 ? -0.991 -13.812 7.227 1 96.25 115 PHE B C 1
ATOM 2082 O O . PHE B 1 115 ? -0.551 -14.93 6.926 1 96.25 115 PHE B O 1
ATOM 2089 N N . ILE B 1 116 ? -0.162 -12.766 7.406 1 93.38 116 ILE B N 1
ATOM 2090 C CA . ILE B 1 116 ? 1.287 -12.922 7.336 1 93.38 116 ILE B CA 1
ATOM 2091 C C . ILE B 1 116 ? 1.752 -13.914 8.398 1 93.38 116 ILE B C 1
ATOM 2093 O O . ILE B 1 116 ? 2.707 -14.664 8.188 1 93.38 116 ILE B O 1
ATOM 2097 N N . PHE B 1 117 ? 1.062 -13.961 9.477 1 91.56 117 PHE B N 1
ATOM 2098 C CA . PHE B 1 117 ? 1.438 -14.82 10.594 1 91.56 117 PHE B CA 1
ATOM 2099 C C . PHE B 1 117 ? 0.779 -16.188 10.469 1 91.56 117 PHE B C 1
ATOM 2101 O O . PHE B 1 117 ? 1.323 -17.188 10.938 1 91.56 117 PHE B O 1
ATOM 2108 N N . SER B 1 118 ? -0.359 -16.219 9.812 1 91.56 118 SER B N 1
ATOM 2109 C CA . SER B 1 118 ? -1.128 -17.453 9.805 1 91.56 118 SER B CA 1
ATOM 2110 C C . SER B 1 118 ? -0.873 -18.25 8.539 1 91.56 118 SER B C 1
ATOM 2112 O O . SER B 1 118 ? -1.146 -19.453 8.492 1 91.56 118 SER B O 1
ATOM 2114 N N . THR B 1 119 ? -0.49 -17.578 7.488 1 82.06 119 THR B N 1
ATOM 2115 C CA . THR B 1 119 ? -0.249 -18.25 6.223 1 82.06 119 THR B CA 1
ATOM 2116 C C . THR B 1 119 ? 1.229 -18.188 5.848 1 82.06 119 THR B C 1
ATOM 2118 O O . THR B 1 119 ? 1.853 -17.141 5.934 1 82.06 119 THR B O 1
ATOM 2121 N N . PRO B 1 120 ? 1.685 -19.312 5.605 1 76.5 120 PRO B N 1
ATOM 2122 C CA . PRO B 1 120 ? 3.078 -19.312 5.152 1 76.5 120 PRO B CA 1
ATOM 2123 C C . PRO B 1 120 ? 3.309 -18.391 3.961 1 76.5 120 PRO B C 1
ATOM 2125 O O . PRO B 1 120 ? 2.744 -18.609 2.887 1 76.5 120 PRO B O 1
ATOM 2128 N N . GLY B 1 121 ? 3.781 -17.281 4.008 1 80.81 121 GLY B N 1
ATOM 2129 C CA . GLY B 1 121 ? 4.141 -16.328 2.973 1 80.81 121 GLY B CA 1
ATOM 2130 C C . GLY B 1 121 ? 5.637 -16.141 2.834 1 80.81 121 GLY B C 1
ATOM 2131 O O . GLY B 1 121 ? 6.086 -15.172 2.211 1 80.81 121 GLY B O 1
ATOM 2132 N N . TRP B 1 122 ? 6.355 -17.078 3.385 1 87.69 122 TRP B N 1
ATOM 2133 C CA . TRP B 1 122 ? 7.816 -17.062 3.318 1 87.69 122 TRP B CA 1
ATOM 2134 C C . TRP B 1 122 ? 8.305 -17.844 2.1 1 87.69 122 TRP B C 1
ATOM 2136 O O . TRP B 1 122 ? 7.676 -18.812 1.675 1 87.69 122 TRP B O 1
ATOM 2146 N N . GLU B 1 123 ? 9.344 -17.375 1.611 1 90 123 GLU B N 1
ATOM 2147 C CA . GLU B 1 123 ? 9.867 -18 0.408 1 90 123 GLU B CA 1
ATOM 2148 C C . GLU B 1 123 ? 10.711 -19.234 0.754 1 90 123 GLU B C 1
ATOM 2150 O O . GLU B 1 123 ? 11.844 -19.109 1.222 1 90 123 GLU B O 1
ATOM 2155 N N . PRO B 1 124 ? 10.211 -20.406 0.373 1 87.62 124 PRO B N 1
ATOM 2156 C CA . PRO B 1 124 ? 10.906 -21.625 0.778 1 87.62 124 PRO B CA 1
ATOM 2157 C C . PRO B 1 124 ? 12.281 -21.766 0.124 1 87.62 124 PRO B C 1
ATOM 2159 O O . PRO B 1 124 ? 13.211 -22.297 0.738 1 87.62 124 PRO B O 1
ATOM 2162 N N . SER B 1 125 ? 12.383 -21.297 -1.072 1 90.5 125 SER B N 1
ATOM 2163 C CA . SER B 1 125 ? 13.648 -21.438 -1.781 1 90.5 125 SER B CA 1
ATOM 2164 C C . SER B 1 125 ? 14.758 -20.656 -1.091 1 90.5 125 SER B C 1
ATOM 2166 O O . SER B 1 125 ? 15.938 -20.875 -1.358 1 90.5 125 SER B O 1
ATOM 2168 N N . LEU B 1 126 ? 14.344 -19.781 -0.138 1 92.62 126 LEU B N 1
ATOM 2169 C CA . LEU B 1 126 ? 15.312 -18.969 0.582 1 92.62 126 LEU B CA 1
ATOM 2170 C C . LEU B 1 126 ? 15.391 -19.375 2.049 1 92.62 126 LEU B C 1
ATOM 2172 O O . LEU B 1 126 ? 15.93 -18.641 2.877 1 92.62 126 LEU B O 1
ATOM 2176 N N . GLY B 1 127 ? 14.82 -20.469 2.41 1 88.75 127 GLY B N 1
ATOM 2177 C CA . GLY B 1 127 ? 14.906 -21.016 3.754 1 88.75 127 GLY B CA 1
ATOM 2178 C C . GLY B 1 127 ? 13.734 -20.625 4.637 1 88.75 127 GLY B C 1
ATOM 2179 O O . GLY B 1 127 ? 13.711 -20.953 5.824 1 88.75 127 GLY B O 1
ATOM 2180 N N . GLY B 1 128 ? 12.938 -19.938 4.047 1 87.25 128 GLY B N 1
ATOM 2181 C CA . GLY B 1 128 ? 11.773 -19.547 4.828 1 87.25 128 GLY B CA 1
ATOM 2182 C C . GLY B 1 128 ? 11.961 -18.234 5.562 1 87.25 128 GLY B C 1
ATOM 2183 O O . GLY B 1 128 ? 12.656 -17.344 5.074 1 87.25 128 GLY B O 1
ATOM 2184 N N . PHE B 1 129 ? 11.32 -18.156 6.656 1 85.94 129 PHE B N 1
ATOM 2185 C CA . PHE B 1 129 ? 11.406 -16.922 7.43 1 85.94 129 PHE B CA 1
ATOM 2186 C C . PHE B 1 129 ? 12.859 -16.516 7.66 1 85.94 129 PHE B C 1
ATOM 2188 O O . PHE B 1 129 ? 13.695 -17.375 7.977 1 85.94 129 PHE B O 1
ATOM 2195 N N . PRO B 1 130 ? 13.148 -15.211 7.238 1 90.25 130 PRO B N 1
ATOM 2196 C CA . PRO B 1 130 ? 12.305 -14.031 7.059 1 90.25 130 PRO B CA 1
ATOM 2197 C C . PRO B 1 130 ? 12.156 -13.625 5.598 1 90.25 130 PRO B C 1
ATOM 2199 O O . PRO B 1 130 ? 11.719 -12.508 5.301 1 90.25 130 PRO B O 1
ATOM 2202 N N . ALA B 1 131 ? 12.5 -14.5 4.73 1 93.81 131 ALA B N 1
ATOM 2203 C CA . ALA B 1 131 ? 12.398 -14.195 3.305 1 93.81 131 ALA B CA 1
ATOM 2204 C C . ALA B 1 131 ? 10.945 -14.211 2.842 1 93.81 131 ALA B C 1
ATOM 2206 O O . ALA B 1 131 ? 10.289 -15.258 2.873 1 93.81 131 ALA B O 1
ATOM 2207 N N . LEU B 1 132 ? 10.539 -13.055 2.328 1 93.88 132 LEU B N 1
ATOM 2208 C CA . LEU B 1 132 ? 9.148 -12.906 1.912 1 93.88 132 LEU B CA 1
ATOM 2209 C C . LEU B 1 132 ? 8.969 -13.32 0.455 1 93.88 132 LEU B C 1
ATOM 2211 O O . LEU B 1 132 ? 9.773 -12.953 -0.402 1 93.88 132 LEU B O 1
ATOM 2215 N N . SER B 1 133 ? 7.898 -14.086 0.209 1 94.69 133 SER B N 1
ATOM 2216 C CA . SER B 1 133 ? 7.457 -14.234 -1.175 1 94.69 133 SER B CA 1
ATOM 2217 C C . SER B 1 133 ? 6.828 -12.945 -1.697 1 94.69 133 SER B C 1
ATOM 2219 O O . SER B 1 133 ? 6.453 -12.07 -0.916 1 94.69 133 SER B O 1
ATOM 2221 N N . VAL B 1 134 ? 6.75 -12.836 -2.988 1 94.25 134 VAL B N 1
ATOM 2222 C CA . VAL B 1 134 ? 6.074 -11.68 -3.564 1 94.25 134 VAL B CA 1
ATOM 2223 C C . VAL B 1 134 ? 4.594 -11.711 -3.199 1 94.25 134 VAL B C 1
ATOM 2225 O O . VAL B 1 134 ? 4.07 -10.758 -2.617 1 94.25 134 VAL B O 1
ATOM 2228 N N . ALA B 1 135 ? 3.967 -12.812 -3.547 1 92.62 135 ALA B N 1
ATOM 2229 C CA . ALA B 1 135 ? 2.605 -13.125 -3.117 1 92.62 135 ALA B CA 1
ATOM 2230 C C . ALA B 1 135 ? 2.549 -14.492 -2.439 1 92.62 135 ALA B C 1
ATOM 2232 O O . ALA B 1 135 ? 3.041 -15.484 -2.982 1 92.62 135 ALA B O 1
ATOM 2233 N N . PRO B 1 136 ? 2.127 -14.445 -1.232 1 94.12 136 PRO B N 1
ATOM 2234 C CA . PRO B 1 136 ? 1.347 -13.398 -0.578 1 94.12 136 PRO B CA 1
ATOM 2235 C C . PRO B 1 136 ? 2.197 -12.5 0.318 1 94.12 136 PRO B C 1
ATOM 2237 O O . PRO B 1 136 ? 1.715 -11.477 0.815 1 94.12 136 PRO B O 1
ATOM 2240 N N . GLY B 1 137 ? 3.463 -12.781 0.548 1 95.19 137 GLY B N 1
ATOM 2241 C CA . GLY B 1 137 ? 4.266 -12.164 1.587 1 95.19 137 GLY B CA 1
ATOM 2242 C C . GLY B 1 137 ? 4.375 -10.656 1.435 1 95.19 137 GLY B C 1
ATOM 2243 O O . GLY B 1 137 ? 3.781 -9.906 2.209 1 95.19 137 GLY B O 1
ATOM 2244 N N . GLN B 1 138 ? 5.047 -10.203 0.406 1 97 138 GLN B N 1
ATOM 2245 C CA . GLN B 1 138 ? 5.262 -8.781 0.156 1 97 138 GLN B CA 1
ATOM 2246 C C . GLN B 1 138 ? 3.945 -8.078 -0.155 1 97 138 GLN B C 1
ATOM 2248 O O . GLN B 1 138 ? 3.748 -6.922 0.233 1 97 138 GLN B O 1
ATOM 2253 N N . PHE B 1 139 ? 3.066 -8.82 -0.757 1 97.56 139 PHE B N 1
ATOM 2254 C CA . PHE B 1 139 ? 1.742 -8.305 -1.086 1 97.56 139 PHE B CA 1
ATOM 2255 C C . PHE B 1 139 ? 0.992 -7.895 0.175 1 97.56 139 PHE B C 1
ATOM 2257 O O . PHE B 1 139 ? 0.436 -6.797 0.242 1 97.56 139 PHE B O 1
ATOM 2264 N N . LEU B 1 140 ? 1.024 -8.734 1.157 1 97.69 140 LEU B N 1
ATOM 2265 C CA . LEU B 1 140 ? 0.319 -8.484 2.408 1 97.69 140 LEU B CA 1
ATOM 2266 C C . LEU B 1 140 ? 1.065 -7.457 3.258 1 97.69 140 LEU B C 1
ATOM 2268 O O . LEU B 1 140 ? 0.446 -6.668 3.973 1 97.69 140 LEU B O 1
ATOM 2272 N N . LEU B 1 141 ? 2.344 -7.457 3.154 1 97.56 141 LEU B N 1
ATOM 2273 C CA . LEU B 1 141 ? 3.143 -6.508 3.924 1 97.56 141 LEU B CA 1
ATOM 2274 C C . LEU B 1 141 ? 2.762 -5.07 3.58 1 97.56 141 LEU B C 1
ATOM 2276 O O . LEU B 1 141 ? 2.691 -4.215 4.465 1 97.56 141 LEU B O 1
ATOM 2280 N N . LYS B 1 142 ? 2.463 -4.871 2.322 1 98.56 142 LYS B N 1
ATOM 2281 C CA . LYS B 1 142 ? 2.129 -3.523 1.865 1 98.56 142 LYS B CA 1
ATOM 2282 C C . LYS B 1 142 ? 0.848 -3.021 2.525 1 98.56 142 LYS B C 1
ATOM 2284 O O . LYS B 1 142 ? 0.598 -1.815 2.568 1 98.56 142 LYS B O 1
ATOM 2289 N N . ASP B 1 143 ? 0.095 -3.963 3.088 1 98.69 143 ASP B N 1
ATOM 2290 C CA . ASP B 1 143 ? -1.184 -3.572 3.676 1 98.69 143 ASP B CA 1
ATOM 2291 C C . ASP B 1 143 ? -0.977 -2.771 4.957 1 98.69 143 ASP B C 1
ATOM 2293 O O . ASP B 1 143 ? -1.906 -2.129 5.453 1 98.69 143 ASP B O 1
ATOM 2297 N N . ILE B 1 144 ? 0.215 -2.754 5.484 1 98.75 144 ILE B N 1
ATOM 2298 C CA . ILE B 1 144 ? 0.461 -1.922 6.656 1 98.75 144 ILE B CA 1
ATOM 2299 C C . ILE B 1 144 ? 0.325 -0.448 6.277 1 98.75 144 ILE B C 1
ATOM 2301 O O . ILE B 1 144 ? -0.17 0.358 7.07 1 98.75 144 ILE B O 1
ATOM 2305 N N . VAL B 1 145 ? 0.807 -0.111 5.086 1 98.88 145 VAL B N 1
ATOM 2306 C CA . VAL B 1 145 ? 0.686 1.271 4.633 1 98.88 145 VAL B CA 1
ATOM 2307 C C . VAL B 1 145 ? -0.773 1.584 4.312 1 98.88 145 VAL B C 1
ATOM 2309 O O . VAL B 1 145 ? -1.256 2.684 4.594 1 98.88 145 VAL B O 1
ATOM 2312 N N . LEU B 1 146 ? -1.463 0.588 3.73 1 98.88 146 LEU B N 1
ATOM 2313 C CA . LEU B 1 146 ? -2.885 0.782 3.463 1 98.88 146 LEU B CA 1
ATOM 2314 C C . LEU B 1 146 ? -3.664 0.959 4.762 1 98.88 146 LEU B C 1
ATOM 2316 O O . LEU B 1 146 ? -4.621 1.732 4.812 1 98.88 146 LEU B O 1
ATOM 2320 N N . LEU B 1 147 ? -3.223 0.252 5.781 1 98.88 147 LEU B N 1
ATOM 2321 C CA . LEU B 1 147 ? -3.797 0.464 7.109 1 98.88 147 LEU B CA 1
ATOM 2322 C C . LEU B 1 147 ? -3.57 1.898 7.574 1 98.88 147 LEU B C 1
ATOM 2324 O O . LEU B 1 147 ? -4.5 2.557 8.039 1 98.88 147 LEU B O 1
ATOM 2328 N N . GLY B 1 148 ? -2.389 2.379 7.422 1 98.75 148 GLY B N 1
ATOM 2329 C CA . GLY B 1 148 ? -2.107 3.762 7.773 1 98.75 148 GLY B CA 1
ATOM 2330 C C . GLY B 1 148 ? -2.963 4.758 7.016 1 98.75 148 GLY B C 1
ATOM 2331 O O . GLY B 1 148 ? -3.48 5.711 7.602 1 98.75 148 GLY B O 1
ATOM 2332 N N . ALA B 1 149 ? -3.096 4.512 5.75 1 98.69 149 ALA B N 1
ATOM 2333 C CA . ALA B 1 149 ? -3.922 5.379 4.914 1 98.69 149 ALA B CA 1
ATOM 2334 C C . ALA B 1 149 ? -5.379 5.359 5.371 1 98.69 149 ALA B C 1
ATOM 2336 O O . ALA B 1 149 ? -6.055 6.391 5.352 1 98.69 149 ALA B O 1
ATOM 2337 N N . SER B 1 150 ? -5.824 4.211 5.773 1 98.81 150 SER B N 1
ATOM 2338 C CA . SER B 1 150 ? -7.199 4.105 6.238 1 98.81 150 SER B CA 1
ATOM 2339 C C . SER B 1 150 ? -7.402 4.879 7.539 1 98.81 150 SER B C 1
ATOM 2341 O O . SER B 1 150 ? -8.445 5.504 7.738 1 98.81 150 SER B O 1
ATOM 2343 N N . LEU B 1 151 ? -6.473 4.82 8.414 1 98.38 151 LEU B N 1
ATOM 2344 C CA . LEU B 1 151 ? -6.543 5.602 9.648 1 98.38 151 LEU B CA 1
ATOM 2345 C C . LEU B 1 151 ? -6.527 7.094 9.344 1 98.38 151 LEU B C 1
ATOM 2347 O O . LEU B 1 151 ? -7.27 7.863 9.961 1 98.38 151 LEU B O 1
ATOM 2351 N N . TRP B 1 152 ? -5.742 7.457 8.406 1 97.38 152 TRP B N 1
ATOM 2352 C CA . TRP B 1 152 ? -5.656 8.859 8.016 1 97.38 152 TRP B CA 1
ATOM 2353 C C . TRP B 1 152 ? -6.977 9.344 7.426 1 97.38 152 TRP B C 1
ATOM 2355 O O . TRP B 1 152 ? -7.473 10.414 7.789 1 97.38 152 TRP B O 1
ATOM 2365 N N . THR B 1 153 ? -7.523 8.555 6.496 1 97.12 153 THR B N 1
ATOM 2366 C CA . THR B 1 153 ? -8.773 8.969 5.875 1 97.12 153 THR B CA 1
ATOM 2367 C C . THR B 1 153 ? -9.898 9.016 6.906 1 97.12 153 THR B C 1
ATOM 2369 O O . THR B 1 153 ? -10.812 9.844 6.797 1 97.12 153 THR B O 1
ATOM 2372 N N . ALA B 1 154 ? -9.852 8.133 7.891 1 96.81 154 ALA B N 1
ATOM 2373 C CA . ALA B 1 154 ? -10.828 8.18 8.977 1 96.81 154 ALA B CA 1
ATOM 2374 C C . ALA B 1 154 ? -10.734 9.5 9.742 1 96.81 154 ALA B C 1
ATOM 2376 O O . ALA B 1 154 ? -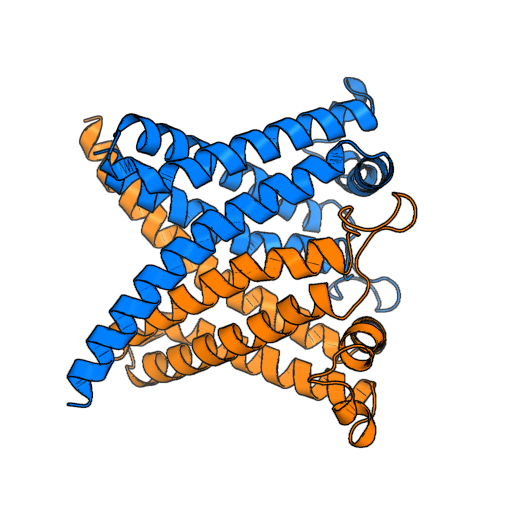11.75 10.156 9.992 1 96.81 154 ALA B O 1
ATOM 2377 N N . ALA B 1 155 ? -9.547 9.891 10.062 1 95 155 ALA B N 1
ATOM 2378 C CA . ALA B 1 155 ? -9.336 11.133 10.805 1 95 155 ALA B CA 1
ATOM 2379 C C . ALA B 1 155 ? -9.773 12.344 9.977 1 95 155 ALA B C 1
ATOM 2381 O O . ALA B 1 155 ? -10.422 13.25 10.492 1 95 155 ALA B O 1
ATOM 2382 N N . ASP B 1 156 ? -9.398 12.273 8.703 1 93.69 156 ASP B N 1
ATOM 2383 C CA . ASP B 1 156 ? -9.758 13.359 7.801 1 93.69 156 ASP B CA 1
ATOM 2384 C C . ASP B 1 156 ? -11.273 13.477 7.656 1 93.69 156 ASP B C 1
ATOM 2386 O O . ASP B 1 156 ? -11.82 14.578 7.652 1 93.69 156 ASP B O 1
ATOM 2390 N N . SER B 1 157 ? -11.891 12.367 7.551 1 93.75 157 SER B N 1
ATOM 2391 C CA . SER B 1 157 ? -13.344 12.344 7.363 1 93.75 157 SER B CA 1
ATOM 2392 C C . SER B 1 157 ? -14.07 12.805 8.625 1 93.75 157 SER B C 1
ATOM 2394 O O . SER B 1 157 ? -15.117 13.453 8.539 1 93.75 157 SER B O 1
ATOM 2396 N N . LEU B 1 158 ? -13.562 12.477 9.758 1 90.81 158 LEU B N 1
ATOM 2397 C CA . LEU B 1 158 ? -14.156 12.922 11.016 1 90.81 158 LEU B CA 1
ATOM 2398 C C . LEU B 1 158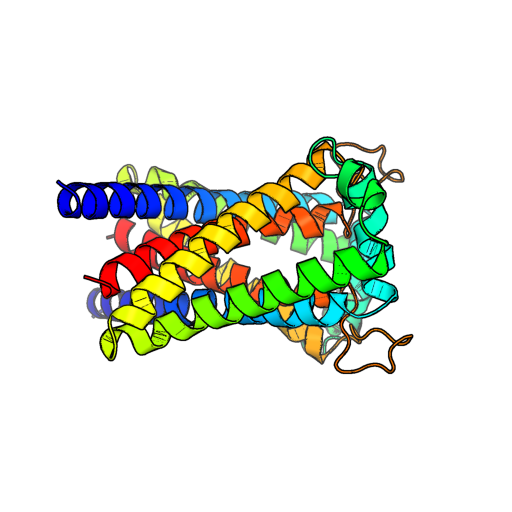 ? -14.055 14.438 11.156 1 90.81 158 LEU B C 1
ATOM 2400 O O . LEU B 1 158 ? -14.93 15.07 11.75 1 90.81 158 LEU B O 1
ATOM 2404 N N . GLU B 1 159 ? -12.992 14.961 10.594 1 87.19 159 GLU B N 1
ATOM 2405 C CA . GLU B 1 159 ? -12.844 16.422 10.617 1 87.19 159 GLU B CA 1
ATOM 2406 C C . GLU B 1 159 ? -13.906 17.094 9.758 1 87.19 159 GLU B C 1
ATOM 2408 O O . GLU B 1 159 ? -14.422 18.156 10.117 1 87.19 159 GLU B O 1
ATOM 2413 N N . MET B 1 160 ? -14.297 16.438 8.742 1 83.31 160 MET B N 1
ATOM 2414 C CA . MET B 1 160 ? -15.242 17.016 7.801 1 83.31 160 MET B CA 1
ATOM 2415 C C . MET B 1 160 ? -16.672 16.797 8.258 1 83.31 160 MET B C 1
ATOM 2417 O O . MET B 1 160 ? -17.609 17.453 7.773 1 83.31 160 MET B O 1
ATOM 2421 N N . ALA B 1 161 ? -16.891 15.797 9.07 1 76.94 161 ALA B N 1
ATOM 2422 C CA . ALA B 1 161 ? -18.219 15.445 9.539 1 76.94 161 ALA B CA 1
ATOM 2423 C C . ALA B 1 161 ? -18.672 16.375 10.664 1 76.94 161 ALA B C 1
ATOM 2425 O O . ALA B 1 161 ? -19.844 16.344 11.07 1 76.94 161 ALA B O 1
ATOM 2426 N N . ARG B 1 162 ? -17.781 17.172 11.086 1 70.19 162 ARG B N 1
ATOM 2427 C CA . ARG B 1 162 ? -18.172 18.109 12.141 1 70.19 162 ARG B CA 1
ATOM 2428 C C . ARG B 1 162 ? -18.969 19.281 11.57 1 70.19 162 ARG B C 1
ATOM 2430 O O . ARG B 1 162 ? -18.734 19.688 10.43 1 70.19 162 ARG B O 1
#

Solvent-accessible surface area (backbone atoms only — not comparable to full-atom values): 14967 Å² total; per-residue (Å²): 110,72,64,62,49,46,56,52,49,34,52,51,27,44,54,49,15,53,51,34,28,42,48,28,46,16,47,44,30,30,54,57,14,59,43,17,72,36,69,71,42,17,62,62,47,42,60,45,37,60,44,22,91,88,44,32,68,51,63,78,78,31,53,63,59,53,46,26,34,52,52,12,52,51,29,31,51,30,16,51,28,33,45,39,32,77,51,6,87,82,36,42,66,33,2,50,45,7,22,51,17,14,50,53,45,29,54,48,30,52,51,49,45,50,30,62,78,42,21,93,22,44,24,64,95,66,72,17,81,88,36,62,21,64,78,55,24,48,47,36,53,50,31,42,32,51,28,13,46,19,30,37,46,21,26,54,14,51,62,37,40,101,108,73,63,63,48,47,55,53,48,34,50,52,28,44,53,49,16,53,52,34,29,42,50,28,46,16,46,44,30,30,53,57,14,59,43,17,72,35,69,71,41,18,62,62,47,41,60,43,39,61,43,22,91,88,44,32,69,51,63,78,79,31,52,62,59,54,45,26,34,51,52,13,52,51,30,30,52,30,15,51,28,33,45,39,30,76,51,5,86,81,36,42,66,35,2,50,44,7,22,50,18,15,51,52,45,29,53,49,30,54,53,50,46,50,29,64,77,42,21,91,22,44,24,64,95,69,70,17,83,88,37,62,21,66,78,54,25,49,50,36,53,49,32,43,31,52,27,11,47,19,31,37,44,21,27,55,14,53,63,37,40,101

InterPro domains:
  IPR007339 Inner membrane protein RclC-like [PF04224] (18-158)
  IPR007339 Inner membrane protein RclC-like [PTHR40106] (18-60)
  IPR016865 Inner membrane protein RclC [PIRSF028065] (18-153)

Sequence (324 aa):
MALLNYHTLRRRLVVASKVVMRFGLALVLIWIGAMKYTEYEASGIKPLVENSPLMSWLYDIFSVSGFAALLGAFEITIGVLIALGFAAGRLPVLGKLSALGSALAGLMFLGTLSFIFSTPGWEPSLGGFPALSVAPGQFLLKDIVLLGASLWTAADSLEMARMALLNYHTLRRRLVVASKVVMRFGLALVLIWIGAMKYTEYEASGIKPLVENSPLMSWLYDIFSVSGFAALLGAFEITIGVLIALGFAAGRLPVLGKLSALGSALAGLMFLGTLSFIFSTPGWEPSLGGFPALSVAPGQFLLKDIVLLGASLWTAADSLEMAR

Nearest PDB structures (foldseek):
  8qae-assembly1_A  TM=4.515E-01  e=4.284E+00  synthetic construct
  1lia-assembly1_B  TM=2.777E-01  e=4.284E+00  Polysiphonia stricta
  4lm6-assembly1_D  TM=3.024E-01  e=8.086E+00  Hemiselmis virescens
  8qae-assembly1_A  TM=4.513E-01  e=4.493E+00  synthetic construct
  1lia-assembly1_B  TM=2.832E-01  e=4.493E+00  Polysiphonia stricta

Radius of gyration: 19.85 Å; Cα contacts (8 Å, |Δi|>4): 531; chains: 2; bounding box: 48×58×48 Å